Protein AF-A0AAV0YG25-F1 (afdb_monomer)

Structure (mmCIF, N/CA/C/O backbone):
data_AF-A0AAV0YG25-F1
#
_entry.id   AF-A0AAV0YG25-F1
#
loop_
_atom_site.group_PDB
_atom_site.id
_atom_site.type_symbol
_atom_site.label_atom_id
_atom_site.label_alt_id
_atom_site.label_comp_id
_atom_site.label_asym_id
_atom_site.label_entity_id
_atom_site.label_seq_id
_atom_site.pdbx_PDB_ins_code
_atom_site.Cartn_x
_atom_site.Cartn_y
_atom_site.Cartn_z
_atom_site.occupancy
_atom_site.B_iso_or_equiv
_atom_site.auth_seq_id
_atom_site.auth_comp_id
_atom_site.auth_asym_id
_atom_site.auth_atom_id
_atom_site.pdbx_PDB_model_num
ATOM 1 N N . MET A 1 1 ? 23.629 -8.056 -15.643 1.00 56.66 1 MET A N 1
ATOM 2 C CA . MET A 1 1 ? 24.225 -6.712 -15.774 1.00 56.66 1 MET A CA 1
ATOM 3 C C . MET A 1 1 ? 25.245 -6.592 -14.656 1.00 56.66 1 MET A C 1
ATOM 5 O O . MET A 1 1 ? 24.934 -7.085 -13.580 1.00 56.66 1 MET A O 1
ATOM 9 N N . ASN A 1 2 ? 26.462 -6.100 -14.902 1.00 60.38 2 ASN A N 1
ATOM 10 C CA . ASN A 1 2 ? 27.402 -5.835 -13.803 1.00 60.38 2 ASN A CA 1
ATOM 11 C C . ASN A 1 2 ? 27.130 -4.434 -13.212 1.00 60.38 2 ASN A C 1
ATOM 13 O O . ASN A 1 2 ? 26.449 -3.625 -13.845 1.00 60.38 2 ASN A O 1
ATOM 17 N N . ASP A 1 3 ? 27.661 -4.141 -12.024 1.00 54.53 3 ASP A N 1
ATOM 18 C CA . ASP A 1 3 ? 27.400 -2.877 -11.315 1.00 54.53 3 ASP A CA 1
ATOM 19 C C . ASP A 1 3 ? 27.807 -1.632 -12.124 1.00 54.53 3 ASP A C 1
ATOM 21 O O . ASP A 1 3 ? 27.137 -0.602 -12.070 1.00 54.53 3 ASP A O 1
ATOM 25 N N . ASN A 1 4 ? 28.872 -1.722 -12.929 1.00 60.31 4 ASN A N 1
ATOM 26 C CA . ASN A 1 4 ? 29.331 -0.612 -13.771 1.00 60.31 4 ASN A CA 1
ATOM 27 C C . ASN A 1 4 ? 28.362 -0.322 -14.926 1.00 60.31 4 ASN A C 1
ATOM 29 O O . ASN A 1 4 ? 28.112 0.841 -15.243 1.00 60.31 4 ASN A O 1
ATOM 33 N N . ASP A 1 5 ? 27.790 -1.364 -15.529 1.00 64.25 5 ASP A N 1
ATOM 34 C CA . ASP A 1 5 ? 26.767 -1.241 -16.568 1.00 64.25 5 ASP A CA 1
ATOM 35 C C . ASP A 1 5 ? 25.467 -0.658 -15.988 1.00 64.25 5 ASP A C 1
ATOM 37 O O . ASP A 1 5 ? 24.815 0.164 -16.630 1.00 64.25 5 ASP A O 1
ATOM 41 N N . ALA A 1 6 ? 25.119 -1.025 -14.750 1.00 61.59 6 ALA A N 1
ATOM 42 C CA . ALA A 1 6 ? 23.937 -0.520 -14.054 1.00 61.59 6 ALA A CA 1
ATOM 43 C C . ALA A 1 6 ? 24.056 0.964 -13.675 1.00 61.59 6 ALA A C 1
ATOM 45 O O . ALA A 1 6 ? 23.148 1.756 -13.936 1.00 61.59 6 ALA A O 1
ATOM 46 N N . LEU A 1 7 ? 25.205 1.370 -13.129 1.00 64.31 7 LEU A N 1
ATOM 47 C CA . LEU A 1 7 ? 25.494 2.772 -12.817 1.00 64.31 7 LEU A CA 1
ATOM 48 C C . LEU A 1 7 ? 25.487 3.647 -14.066 1.00 64.31 7 LEU A C 1
ATOM 50 O O . LEU A 1 7 ? 24.993 4.774 -14.042 1.00 64.31 7 LEU A O 1
ATOM 54 N N . LYS A 1 8 ? 26.014 3.117 -15.167 1.00 69.19 8 LYS A N 1
ATOM 55 C CA . LYS A 1 8 ? 25.994 3.811 -16.441 1.00 69.19 8 LYS A CA 1
ATOM 56 C C . LYS A 1 8 ? 24.588 3.936 -17.016 1.00 69.19 8 LYS A C 1
ATOM 58 O O . LYS A 1 8 ? 24.239 5.007 -17.495 1.00 69.19 8 LYS A O 1
ATOM 63 N N . LEU A 1 9 ? 23.772 2.886 -16.921 1.00 69.25 9 LEU A N 1
ATOM 64 C CA . LEU A 1 9 ? 22.365 2.951 -17.308 1.00 69.25 9 LEU A CA 1
ATOM 65 C C . LEU A 1 9 ? 21.638 4.069 -16.550 1.00 69.25 9 LEU A C 1
ATOM 67 O O . LEU A 1 9 ? 20.956 4.876 -17.175 1.00 69.25 9 LEU A O 1
ATOM 71 N N . VAL A 1 10 ? 21.793 4.127 -15.222 1.00 63.56 10 VAL A N 1
ATOM 72 C CA . VAL A 1 10 ? 21.199 5.201 -14.412 1.00 63.56 10 VAL A CA 1
ATOM 73 C C . VAL A 1 10 ? 21.714 6.556 -14.885 1.00 63.56 10 VAL A C 1
ATOM 75 O O . VAL A 1 10 ? 20.908 7.422 -15.189 1.00 63.56 10 VAL A O 1
ATOM 78 N N . PHE A 1 11 ? 23.026 6.717 -15.059 1.00 67.56 11 PHE A N 1
ATOM 79 C CA . PHE A 1 11 ? 23.613 7.963 -15.554 1.00 67.56 11 PHE A CA 1
ATOM 80 C C . PHE A 1 11 ? 23.034 8.407 -16.910 1.00 67.56 11 PHE A C 1
ATOM 82 O O . PHE A 1 11 ? 22.652 9.566 -17.067 1.00 67.56 11 PHE A O 1
ATOM 89 N N . ASP A 1 12 ? 22.926 7.500 -17.880 1.00 65.88 12 ASP A N 1
ATOM 90 C CA . ASP A 1 12 ? 22.413 7.801 -19.220 1.00 65.88 12 ASP A CA 1
ATOM 91 C C . ASP A 1 12 ? 20.915 8.164 -19.189 1.00 65.88 12 ASP A C 1
ATOM 93 O O . ASP A 1 12 ? 20.474 9.080 -19.888 1.00 65.88 12 ASP A O 1
ATOM 97 N N . VAL A 1 13 ? 20.128 7.486 -18.346 1.00 66.19 13 VAL A N 1
ATOM 98 C CA . VAL A 1 13 ? 18.692 7.753 -18.161 1.00 66.19 13 VAL A CA 1
ATOM 99 C C . VAL A 1 13 ? 18.450 9.080 -17.441 1.00 66.19 13 VAL A C 1
ATOM 101 O O . VAL A 1 13 ? 17.580 9.844 -17.870 1.00 66.19 13 VAL A O 1
ATOM 104 N N . SER A 1 14 ? 19.223 9.361 -16.393 1.00 60.84 14 SER A N 1
ATOM 105 C CA . SER A 1 14 ? 19.145 10.572 -15.571 1.00 60.84 14 SER A CA 1
ATOM 106 C C . SER A 1 14 ? 19.564 11.833 -16.329 1.00 60.84 14 SER A C 1
ATOM 108 O O . SER A 1 14 ? 18.969 12.893 -16.155 1.00 60.84 14 SER A O 1
ATOM 110 N N . ASN A 1 15 ? 20.550 11.728 -17.227 1.00 63.84 15 ASN A N 1
ATOM 111 C CA . ASN A 1 15 ? 21.017 12.850 -18.055 1.00 63.84 15 ASN A CA 1
ATOM 112 C C . ASN A 1 15 ? 20.134 13.130 -19.275 1.00 63.84 15 ASN A C 1
ATOM 114 O O . ASN A 1 15 ? 20.464 13.961 -20.126 1.00 63.84 15 ASN A O 1
ATOM 118 N N . SER A 1 16 ? 19.025 12.413 -19.401 1.00 60.94 16 SER A N 1
ATOM 119 C CA . SER A 1 16 ? 18.130 12.555 -20.527 1.00 60.94 16 SER A CA 1
ATOM 120 C C . SER A 1 16 ? 17.203 13.753 -20.349 1.00 60.94 16 SER A C 1
ATOM 122 O O . SER A 1 16 ? 16.421 13.827 -19.407 1.00 60.94 16 SER A O 1
ATOM 124 N N . ASN A 1 17 ? 17.228 14.684 -21.304 1.00 59.03 17 ASN A N 1
ATOM 125 C CA . ASN A 1 17 ? 16.447 15.926 -21.218 1.00 59.03 17 ASN A CA 1
ATOM 126 C C . ASN A 1 17 ? 14.917 15.724 -21.295 1.00 59.03 17 ASN A C 1
ATOM 128 O O . ASN A 1 17 ? 14.170 16.688 -21.136 1.00 59.03 17 ASN A O 1
ATOM 132 N N . THR A 1 18 ? 14.432 14.511 -21.597 1.00 63.16 18 THR A N 1
ATOM 133 C CA . THR A 1 18 ? 12.997 14.181 -21.661 1.00 63.16 18 THR A CA 1
ATOM 134 C C . THR A 1 18 ? 12.742 12.722 -21.275 1.00 63.16 18 THR A C 1
ATOM 136 O O . THR A 1 18 ? 13.562 11.852 -21.567 1.00 63.16 18 THR A O 1
ATOM 139 N N . LEU A 1 19 ? 11.550 12.430 -20.733 1.00 63.09 19 LEU A N 1
ATOM 140 C CA . LEU A 1 19 ? 11.083 11.054 -20.490 1.00 63.09 19 LEU A CA 1
ATOM 141 C C . LEU A 1 19 ? 11.150 10.188 -21.763 1.00 63.09 19 LEU A C 1
ATOM 143 O O . LEU A 1 19 ? 11.465 9.004 -21.695 1.00 63.09 19 LEU A O 1
ATOM 147 N N . GLN A 1 20 ? 10.885 10.781 -22.932 1.00 63.09 20 GLN A N 1
ATOM 148 C CA . GLN A 1 20 ? 10.952 10.089 -24.218 1.00 63.09 20 GLN A CA 1
ATOM 149 C C . GLN A 1 20 ? 12.353 9.545 -24.504 1.00 63.09 20 GLN A C 1
ATOM 151 O O . GLN A 1 20 ? 12.500 8.397 -24.919 1.00 63.09 20 GLN A O 1
ATOM 156 N N . ASN A 1 21 ? 13.378 10.360 -24.266 1.00 65.62 21 ASN A N 1
ATOM 157 C CA . ASN A 1 21 ? 14.761 9.974 -24.500 1.00 65.62 21 ASN A CA 1
ATOM 158 C C . ASN A 1 21 ? 15.215 8.923 -23.471 1.00 65.62 21 ASN A C 1
ATOM 160 O O . ASN A 1 21 ? 15.861 7.951 -23.857 1.00 65.62 21 ASN A O 1
ATOM 164 N N . SER A 1 22 ? 14.805 9.046 -22.201 1.00 68.94 22 SER A N 1
ATOM 165 C CA . SER A 1 22 ? 15.030 8.016 -21.173 1.00 68.94 22 SER A CA 1
ATOM 166 C C . SER A 1 22 ? 14.440 6.664 -21.588 1.00 68.94 22 SER A C 1
ATOM 168 O O . SER A 1 22 ? 15.108 5.636 -21.498 1.00 68.94 22 SER A O 1
ATOM 170 N N . LEU A 1 23 ? 13.204 6.656 -22.100 1.00 67.38 23 LEU A N 1
ATOM 171 C CA . LEU A 1 23 ? 12.544 5.437 -22.574 1.00 67.38 23 LEU A CA 1
ATOM 172 C C . LEU A 1 23 ? 13.258 4.825 -23.788 1.00 67.38 23 LEU A C 1
ATOM 174 O O . LEU A 1 23 ? 13.419 3.610 -23.843 1.00 67.38 23 LEU A O 1
ATOM 178 N N . GLN A 1 24 ? 13.721 5.640 -24.739 1.00 70.50 24 GLN A N 1
ATOM 179 C CA . GLN A 1 24 ? 14.477 5.150 -25.900 1.00 70.50 24 GLN A CA 1
ATOM 180 C C . GLN A 1 24 ? 15.802 4.490 -25.495 1.00 70.50 24 GLN A C 1
ATOM 182 O O . GLN A 1 24 ? 16.141 3.437 -26.032 1.00 70.50 24 GLN A O 1
ATOM 187 N N . ILE A 1 25 ? 16.518 5.060 -24.517 1.00 72.75 25 ILE A N 1
ATOM 188 C CA . ILE A 1 25 ? 17.743 4.465 -23.958 1.00 72.75 25 ILE A CA 1
ATOM 189 C C . ILE A 1 25 ? 17.429 3.094 -23.346 1.00 72.75 2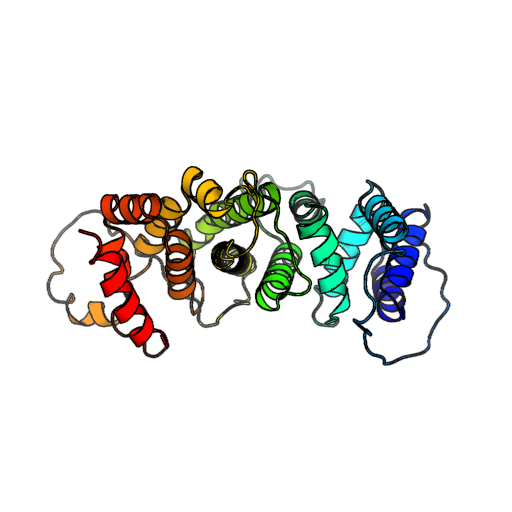5 ILE A C 1
ATOM 191 O O . ILE A 1 25 ? 18.080 2.103 -23.679 1.00 72.75 25 ILE A O 1
ATOM 195 N N . LEU A 1 26 ? 16.382 3.011 -22.519 1.00 72.31 26 LEU A N 1
ATOM 196 C CA . LEU A 1 26 ? 15.965 1.762 -21.875 1.00 72.31 26 LEU A CA 1
ATOM 197 C C . LEU A 1 26 ? 15.565 0.676 -22.889 1.00 72.31 26 LEU A C 1
ATOM 199 O O . LEU A 1 26 ? 15.939 -0.485 -22.733 1.00 72.31 26 LEU A O 1
ATOM 203 N N . ILE A 1 27 ? 14.847 1.045 -23.952 1.00 70.69 27 ILE A N 1
ATOM 204 C CA . ILE A 1 27 ? 14.435 0.126 -25.026 1.00 70.69 27 ILE A CA 1
ATOM 205 C C . ILE A 1 27 ? 15.629 -0.369 -25.831 1.00 70.69 27 ILE A C 1
ATOM 207 O O . ILE A 1 27 ? 15.703 -1.554 -26.160 1.00 70.69 27 ILE A O 1
ATOM 211 N N . HIS A 1 28 ? 16.560 0.524 -26.169 1.00 71.19 28 HIS A N 1
ATOM 212 C CA . HIS A 1 28 ? 17.757 0.149 -26.911 1.00 71.19 28 HIS A CA 1
ATOM 213 C C . HIS A 1 28 ? 18.554 -0.916 -26.149 1.00 71.19 28 HIS A C 1
ATOM 215 O O . HIS A 1 28 ? 18.923 -1.936 -26.724 1.00 71.19 28 HIS A O 1
ATOM 221 N N . ILE A 1 29 ? 18.713 -0.720 -24.838 1.00 69.44 29 ILE A N 1
ATOM 222 C CA . ILE A 1 29 ? 19.420 -1.643 -23.942 1.00 69.44 29 ILE A CA 1
ATOM 223 C C . ILE A 1 29 ? 18.649 -2.955 -23.765 1.00 69.44 29 ILE A C 1
ATOM 225 O O . ILE A 1 29 ? 19.246 -4.028 -23.745 1.00 69.44 29 ILE A O 1
ATOM 229 N N . SER A 1 30 ? 17.317 -2.898 -23.692 1.00 68.12 30 SER A N 1
ATOM 230 C CA . SER A 1 30 ? 16.475 -4.098 -23.632 1.00 68.12 30 SER A CA 1
ATOM 231 C C . SER A 1 30 ? 16.587 -4.978 -24.887 1.00 68.12 30 SER A C 1
ATOM 233 O O . SER A 1 30 ? 16.437 -6.197 -24.798 1.00 68.12 30 SER A O 1
ATOM 235 N N . ASN A 1 31 ? 16.847 -4.380 -26.053 1.00 69.62 31 ASN A N 1
ATOM 236 C CA . ASN A 1 31 ? 16.938 -5.088 -27.331 1.00 69.62 31 ASN A CA 1
ATOM 237 C C . ASN A 1 31 ? 18.367 -5.500 -27.724 1.00 69.62 31 ASN A C 1
ATOM 239 O O . ASN A 1 31 ? 18.528 -6.240 -28.693 1.00 69.62 31 ASN A O 1
ATOM 243 N N . SER A 1 32 ? 19.401 -5.038 -27.019 1.00 65.81 32 SER A N 1
ATOM 244 C CA . SER A 1 32 ? 20.775 -5.481 -27.252 1.00 65.81 32 SER A CA 1
ATOM 245 C C . SER A 1 32 ? 21.052 -6.802 -26.525 1.00 65.81 32 SER A C 1
ATOM 247 O O . SER A 1 32 ? 21.144 -6.823 -25.301 1.00 65.81 32 SER A O 1
ATOM 249 N N . ASP A 1 33 ? 21.252 -7.893 -27.276 1.00 46.81 33 ASP A N 1
ATOM 250 C CA . ASP A 1 33 ? 21.607 -9.227 -26.741 1.00 46.81 33 ASP A CA 1
ATOM 251 C C . ASP A 1 33 ? 22.959 -9.255 -25.995 1.00 46.81 33 ASP A C 1
ATOM 253 O O . ASP A 1 33 ? 23.252 -10.180 -25.237 1.00 46.81 33 ASP A O 1
ATOM 257 N N . SER A 1 34 ? 23.775 -8.214 -26.168 1.00 44.28 34 SER A N 1
ATOM 258 C CA . SER A 1 34 ? 24.986 -7.974 -25.391 1.00 44.28 34 SER A CA 1
ATOM 259 C C . SER A 1 34 ? 24.745 -6.825 -24.421 1.00 44.28 34 SER A C 1
ATOM 261 O O . SER A 1 34 ? 24.677 -5.670 -24.833 1.00 44.28 34 SER A O 1
ATOM 263 N N . LEU A 1 35 ? 24.731 -7.129 -23.122 1.00 45.41 35 LEU A N 1
ATOM 264 C CA . LEU A 1 35 ? 24.865 -6.176 -22.009 1.00 45.41 35 LEU A CA 1
ATOM 265 C C . LEU A 1 35 ? 26.254 -5.483 -21.991 1.00 45.41 35 LEU A C 1
ATOM 267 O O . LEU A 1 35 ? 26.836 -5.283 -20.935 1.00 45.41 35 LEU A O 1
ATOM 271 N N . HIS A 1 36 ? 26.821 -5.137 -23.149 1.00 37.97 36 HIS A N 1
ATOM 272 C CA . HIS A 1 36 ? 28.039 -4.339 -23.270 1.00 37.97 36 HIS A CA 1
ATOM 273 C C . HIS A 1 36 ? 27.652 -2.887 -23.556 1.00 37.97 36 HIS A C 1
ATOM 275 O O . HIS A 1 36 ? 27.558 -2.455 -24.706 1.00 37.97 36 HIS A O 1
ATOM 281 N N . LEU A 1 37 ? 27.438 -2.109 -22.497 1.00 37.97 37 LEU A N 1
ATOM 282 C CA . LEU A 1 37 ? 27.243 -0.666 -22.606 1.00 37.97 37 LEU A CA 1
ATOM 283 C C . LEU A 1 37 ? 28.590 0.015 -22.943 1.00 37.97 37 LEU A C 1
ATOM 285 O O . LEU A 1 37 ? 29.395 0.310 -22.064 1.00 37.97 37 LEU A O 1
ATOM 289 N N . SER A 1 38 ? 28.824 0.319 -24.226 1.00 32.09 38 SER A N 1
ATOM 290 C CA . SER A 1 38 ? 30.037 0.958 -24.801 1.00 32.09 38 SER A CA 1
ATOM 291 C C . SER A 1 38 ? 30.482 2.274 -24.125 1.00 32.09 38 SER A C 1
ATOM 293 O O . SER A 1 38 ? 29.676 3.201 -24.071 1.00 32.09 38 SER A O 1
ATOM 295 N N . PRO A 1 39 ? 31.733 2.428 -23.644 1.00 33.12 39 PRO A N 1
ATOM 296 C CA . PRO A 1 39 ? 32.162 3.456 -22.691 1.00 33.12 39 PRO A CA 1
ATOM 297 C C . PRO A 1 39 ? 32.397 4.824 -23.345 1.00 33.12 39 PRO A C 1
ATOM 299 O O . PRO A 1 39 ? 33.534 5.211 -23.585 1.00 33.12 39 PRO A O 1
ATOM 302 N N . TYR A 1 40 ? 31.346 5.599 -23.592 1.00 32.09 40 TYR A N 1
ATOM 303 C CA . TYR A 1 40 ? 31.500 7.024 -23.877 1.00 32.09 40 TYR A CA 1
ATOM 304 C C . TYR A 1 40 ? 30.438 7.826 -23.129 1.00 32.09 40 TYR A C 1
ATOM 306 O O . TYR A 1 40 ? 29.306 7.374 -23.026 1.00 32.09 40 TYR A O 1
ATOM 314 N N . PHE A 1 41 ? 30.864 8.994 -22.630 1.00 33.78 41 PHE A N 1
ATOM 315 C CA . PHE A 1 41 ? 30.136 10.061 -21.920 1.00 33.78 41 PHE A CA 1
ATOM 316 C C . PHE A 1 41 ? 30.472 10.227 -20.432 1.00 33.78 41 PHE A C 1
ATOM 318 O O . PHE A 1 41 ? 29.669 10.035 -19.531 1.00 33.78 41 PHE A O 1
ATOM 325 N N . THR A 1 42 ? 31.690 10.709 -20.185 1.00 31.38 42 THR A N 1
ATOM 326 C CA . THR A 1 42 ? 32.087 11.396 -18.951 1.00 31.38 42 THR A CA 1
ATOM 327 C C . THR A 1 42 ? 31.918 12.906 -19.119 1.00 31.38 42 THR A C 1
ATOM 329 O O . THR A 1 42 ? 32.889 13.580 -19.433 1.00 31.38 42 THR A O 1
ATOM 332 N N . HIS A 1 43 ? 30.726 13.466 -18.907 1.00 29.39 43 HIS A N 1
ATOM 333 C CA . HIS A 1 43 ? 30.583 14.884 -18.544 1.00 29.39 43 HIS A CA 1
ATOM 334 C C . HIS A 1 43 ? 29.298 15.094 -17.733 1.00 29.39 43 HIS A C 1
ATOM 336 O O . HIS A 1 43 ? 28.232 14.649 -18.139 1.00 29.39 43 HIS A O 1
ATOM 342 N N . LYS A 1 44 ? 29.421 15.765 -16.577 1.00 39.06 44 LYS A N 1
ATOM 343 C CA . LYS A 1 44 ? 28.298 16.197 -15.725 1.00 39.06 44 LYS A CA 1
ATOM 344 C C . LYS A 1 44 ? 27.302 17.054 -16.519 1.00 39.06 44 LYS A C 1
ATOM 346 O O . LYS A 1 44 ? 27.746 17.981 -17.199 1.00 39.06 44 LYS A O 1
ATOM 351 N N . PRO A 1 45 ? 25.995 16.889 -16.265 1.00 33.28 45 PRO A N 1
ATOM 352 C CA . PRO A 1 45 ? 25.115 18.048 -16.217 1.00 33.28 45 PRO A CA 1
ATOM 353 C C . PRO A 1 45 ? 24.104 18.025 -15.054 1.00 33.28 45 PRO A C 1
ATOM 355 O O . PRO A 1 45 ? 23.593 17.005 -14.613 1.00 33.28 45 PRO A O 1
ATOM 358 N N . ILE A 1 46 ? 23.833 19.232 -14.572 1.00 40.09 46 ILE A N 1
ATOM 359 C CA . ILE A 1 46 ? 22.606 19.655 -13.890 1.00 40.09 46 ILE A CA 1
ATOM 360 C C . ILE A 1 46 ? 21.539 19.827 -14.992 1.00 40.09 46 ILE A C 1
ATOM 362 O O . ILE A 1 46 ? 21.932 20.275 -16.063 1.00 40.09 46 ILE A O 1
ATOM 366 N N . PHE A 1 47 ? 20.250 19.505 -14.776 1.00 29.88 47 PHE A N 1
ATOM 367 C CA . PHE A 1 47 ? 19.082 20.385 -15.037 1.00 29.88 47 PHE A CA 1
ATOM 368 C C . PHE A 1 47 ? 17.705 19.686 -14.970 1.00 29.88 47 PHE A C 1
ATOM 370 O O . PHE A 1 47 ? 17.552 18.480 -15.104 1.00 29.88 47 PHE A O 1
ATOM 377 N N . VAL A 1 48 ? 16.722 20.549 -14.704 1.00 31.81 48 VAL A N 1
ATOM 378 C CA . VAL A 1 48 ? 15.331 20.376 -14.264 1.00 31.81 48 VAL A CA 1
ATOM 379 C C . VAL A 1 48 ? 14.414 19.718 -15.303 1.00 31.81 48 VAL A C 1
ATOM 381 O O . VAL A 1 48 ? 14.370 20.135 -16.460 1.00 31.81 48 VAL A O 1
ATOM 384 N N . PHE A 1 49 ? 13.581 18.780 -14.840 1.00 31.09 49 PHE A N 1
ATOM 385 C CA . PHE A 1 49 ? 12.423 18.248 -15.564 1.00 31.09 49 PHE A CA 1
ATOM 386 C C . PHE A 1 49 ? 11.434 19.391 -15.873 1.00 31.09 49 PHE A C 1
ATOM 388 O O . PHE A 1 49 ? 10.757 19.898 -14.978 1.00 31.09 49 PHE A O 1
ATOM 395 N N . GLN A 1 50 ? 11.314 19.825 -17.132 1.00 31.00 50 GLN A N 1
ATOM 396 C CA . GLN A 1 50 ? 10.209 20.704 -17.528 1.00 31.00 50 GLN A CA 1
ATOM 397 C C . GLN A 1 50 ? 8.934 19.870 -17.696 1.00 31.00 50 GLN A C 1
ATOM 399 O O . GLN A 1 50 ? 8.594 19.416 -18.787 1.00 31.00 50 GLN A O 1
ATOM 404 N N . ALA A 1 51 ? 8.200 19.695 -16.597 1.00 32.38 51 ALA A N 1
ATOM 405 C CA . ALA A 1 51 ? 6.822 19.216 -16.603 1.00 32.38 51 ALA A CA 1
ATOM 406 C C . ALA A 1 51 ? 5.887 20.309 -17.155 1.00 32.38 51 ALA A C 1
ATOM 408 O O . ALA A 1 51 ? 5.128 20.944 -16.430 1.00 32.38 51 ALA A O 1
ATOM 409 N N . SER A 1 52 ? 5.974 20.587 -18.453 1.00 31.00 52 SER A N 1
ATOM 410 C CA . SER A 1 52 ? 4.968 21.383 -19.150 1.00 31.00 52 SER A CA 1
ATOM 411 C C . SER A 1 52 ? 4.991 21.050 -20.630 1.00 31.00 52 SER A C 1
ATOM 413 O O . SER A 1 52 ? 5.664 21.714 -21.410 1.00 31.00 52 SER A O 1
ATOM 415 N N . GLN A 1 53 ? 4.241 20.022 -21.025 1.00 30.64 53 GLN A N 1
ATOM 416 C CA . GLN A 1 53 ? 3.592 20.019 -22.333 1.00 30.64 53 GLN A CA 1
ATOM 417 C C . GLN A 1 53 ? 2.419 19.034 -22.357 1.00 30.64 53 GLN A C 1
ATOM 419 O O . GLN A 1 53 ? 2.539 17.862 -22.013 1.00 30.64 53 GLN A O 1
ATOM 424 N N . LYS A 1 54 ? 1.251 19.568 -22.731 1.00 29.70 54 LYS A N 1
ATOM 425 C CA . LYS A 1 54 ? -0.032 18.864 -22.825 1.00 29.70 54 LYS A CA 1
ATOM 426 C C . LYS A 1 54 ? 0.013 17.684 -23.818 1.00 29.70 54 LYS A C 1
ATOM 428 O O . LYS A 1 54 ? 0.733 17.754 -24.816 1.00 29.70 54 LYS A O 1
ATOM 433 N N . PRO A 1 55 ? -0.822 16.645 -23.621 1.00 39.38 55 PRO A N 1
ATOM 434 C CA . PRO A 1 55 ? -0.705 15.362 -24.299 1.00 39.38 55 PRO A CA 1
ATOM 435 C C . PRO A 1 55 ? -1.745 15.246 -25.417 1.00 39.38 55 PRO A C 1
ATOM 437 O O . PRO A 1 55 ? -2.905 14.963 -25.148 1.00 39.38 55 PRO A O 1
ATOM 440 N N . VAL A 1 56 ? -1.377 15.454 -26.681 1.00 34.41 56 VAL A N 1
ATOM 441 C CA . VAL A 1 56 ? -2.293 15.078 -27.787 1.00 34.41 56 VAL A CA 1
ATOM 442 C C . VAL A 1 56 ? -1.571 14.394 -28.950 1.00 34.41 56 VAL A C 1
ATOM 444 O O . VAL A 1 56 ? -2.149 13.524 -29.593 1.00 34.41 56 VAL A O 1
ATOM 447 N N . LEU A 1 57 ? -0.283 14.674 -29.178 1.00 34.03 57 LEU A N 1
ATOM 448 C CA . LEU A 1 57 ? 0.475 14.071 -30.291 1.00 34.03 57 LEU A CA 1
ATOM 449 C C . LEU A 1 57 ? 1.632 13.155 -29.852 1.00 34.03 57 LEU A C 1
ATOM 451 O O . LEU A 1 57 ? 2.094 12.339 -30.644 1.00 34.03 57 LEU A O 1
ATOM 455 N N . ALA A 1 58 ? 2.035 13.201 -28.578 1.00 42.22 58 ALA A N 1
ATOM 456 C CA . ALA A 1 58 ? 3.103 12.366 -28.015 1.00 42.22 58 ALA A CA 1
ATOM 457 C C . ALA A 1 58 ? 2.624 10.990 -27.496 1.00 42.22 58 ALA A C 1
ATOM 459 O O . ALA A 1 58 ? 3.437 10.083 -27.309 1.00 42.22 58 ALA A O 1
ATOM 460 N N . GLY A 1 59 ? 1.314 10.802 -27.287 1.00 49.03 59 GLY A N 1
ATOM 461 C CA . GLY A 1 59 ? 0.766 9.645 -26.561 1.00 49.03 59 GLY A CA 1
ATOM 462 C C . GLY A 1 59 ? 1.048 8.283 -27.205 1.00 49.03 59 GLY A C 1
ATOM 463 O O . GLY A 1 59 ? 1.385 7.333 -26.509 1.00 49.03 59 GLY A O 1
ATOM 464 N N . LYS A 1 60 ? 1.001 8.177 -28.540 1.00 50.62 60 LYS A N 1
ATOM 465 C CA . LYS A 1 60 ? 1.173 6.881 -29.228 1.00 50.62 60 LYS A CA 1
ATOM 466 C C . LYS A 1 60 ? 2.615 6.361 -29.207 1.00 50.62 60 LYS A C 1
ATOM 468 O O . LYS A 1 60 ? 2.818 5.154 -29.119 1.00 50.62 60 LYS A O 1
ATOM 473 N N . GLN A 1 61 ? 3.608 7.248 -29.298 1.00 53.56 61 GLN A N 1
ATOM 474 C CA . GLN A 1 61 ? 5.022 6.850 -29.277 1.00 53.56 61 GLN A CA 1
ATOM 475 C C . GLN A 1 61 ? 5.488 6.496 -27.862 1.00 53.56 61 GLN A C 1
ATOM 477 O O . GLN A 1 61 ? 6.162 5.486 -27.690 1.00 53.56 61 GLN A O 1
ATOM 482 N N . HIS A 1 62 ? 5.070 7.266 -26.852 1.00 62.34 62 HIS A N 1
ATOM 483 C CA . HIS A 1 62 ? 5.373 6.965 -25.450 1.00 62.34 62 HIS A CA 1
ATOM 484 C C . HIS A 1 62 ? 4.753 5.638 -25.012 1.00 62.34 62 HIS A C 1
ATOM 486 O O . HIS A 1 62 ? 5.419 4.828 -24.378 1.00 62.34 62 HIS A O 1
ATOM 492 N N . GLN A 1 63 ? 3.510 5.371 -25.413 1.00 62.81 63 GLN A N 1
ATOM 493 C CA . GLN A 1 63 ? 2.835 4.133 -25.038 1.00 62.81 63 GLN A CA 1
ATOM 494 C C . GLN A 1 63 ? 3.443 2.898 -25.713 1.00 62.81 63 GLN A C 1
ATOM 496 O O . GLN A 1 63 ? 3.577 1.860 -25.075 1.00 62.81 63 GLN A O 1
ATOM 501 N N . ARG A 1 64 ? 3.910 3.018 -26.966 1.00 66.12 64 ARG A N 1
ATOM 502 C CA . ARG A 1 64 ? 4.697 1.955 -27.616 1.00 66.12 64 ARG A CA 1
ATOM 503 C C . ARG A 1 64 ? 6.026 1.716 -26.894 1.00 66.12 64 ARG A C 1
ATOM 505 O O . ARG A 1 64 ? 6.410 0.571 -26.703 1.00 66.12 64 ARG A O 1
ATOM 512 N N . ALA A 1 65 ? 6.697 2.785 -26.477 1.00 67.44 65 ALA A N 1
ATOM 513 C CA . ALA A 1 65 ? 7.970 2.701 -25.776 1.00 67.44 65 ALA A CA 1
ATOM 514 C C . ALA A 1 65 ? 7.838 1.998 -24.409 1.00 67.44 65 ALA A C 1
ATOM 516 O O . ALA A 1 65 ? 8.622 1.114 -24.072 1.00 67.44 65 ALA A O 1
ATOM 517 N N . ILE A 1 66 ? 6.794 2.333 -23.650 1.00 71.75 66 ILE A N 1
ATOM 518 C CA . ILE A 1 66 ? 6.478 1.659 -22.385 1.00 71.75 66 ILE A CA 1
ATOM 519 C C . ILE A 1 66 ? 6.097 0.198 -22.630 1.00 71.75 66 ILE A C 1
ATOM 521 O O . ILE A 1 66 ? 6.574 -0.672 -21.916 1.00 71.75 66 ILE A O 1
ATOM 525 N N . TRP A 1 67 ? 5.307 -0.092 -23.667 1.00 74.69 67 TRP A N 1
ATOM 526 C CA . TRP A 1 67 ? 4.960 -1.465 -24.038 1.00 74.69 67 TRP A CA 1
ATOM 527 C C . TRP A 1 67 ? 6.193 -2.319 -24.363 1.00 74.69 67 TRP A C 1
ATOM 529 O O . TRP A 1 67 ? 6.298 -3.458 -23.918 1.00 74.69 67 TRP A O 1
ATOM 539 N N . GLU A 1 68 ? 7.154 -1.766 -25.105 1.00 75.25 68 GLU A N 1
ATOM 540 C CA . GLU A 1 68 ? 8.422 -2.440 -25.401 1.00 75.25 68 GLU A CA 1
ATOM 541 C C . GLU A 1 68 ? 9.257 -2.662 -24.132 1.00 75.25 68 GLU A C 1
ATOM 543 O O . GLU A 1 68 ? 9.802 -3.750 -23.939 1.00 75.25 68 GLU A O 1
ATOM 548 N N . LEU A 1 69 ? 9.292 -1.686 -23.221 1.00 76.38 69 LEU A N 1
ATOM 549 C CA . LEU A 1 69 ? 9.959 -1.808 -21.922 1.00 76.38 69 LEU A CA 1
ATOM 550 C C . LEU A 1 69 ? 9.260 -2.805 -20.976 1.00 76.38 69 LEU A C 1
ATOM 552 O O . LEU A 1 69 ? 9.906 -3.449 -20.153 1.00 76.38 69 LEU A O 1
ATOM 556 N N . CYS A 1 70 ? 7.947 -2.965 -21.111 1.00 76.19 70 CYS A N 1
ATOM 557 C CA . CYS A 1 70 ? 7.138 -3.941 -20.385 1.00 76.19 70 CYS A CA 1
ATOM 558 C C . CYS A 1 70 ? 7.038 -5.296 -21.112 1.00 76.19 70 CYS A C 1
ATOM 560 O O . CYS A 1 70 ? 6.275 -6.167 -20.690 1.00 76.19 70 CYS A O 1
ATOM 562 N N . SER A 1 71 ? 7.821 -5.510 -22.173 1.00 81.19 71 SER A N 1
ATOM 563 C CA . SER A 1 71 ? 7.988 -6.828 -22.789 1.00 81.19 71 SER A CA 1
ATOM 564 C C . SER A 1 71 ? 8.866 -7.742 -21.925 1.00 81.19 71 SER A C 1
ATOM 566 O O . SER A 1 71 ? 9.583 -7.287 -21.031 1.00 81.19 71 SER A O 1
ATOM 568 N N . ASP A 1 72 ? 8.870 -9.046 -22.217 1.00 77.25 72 ASP A N 1
ATOM 569 C CA . ASP A 1 72 ? 9.667 -10.035 -21.474 1.00 77.25 72 ASP A CA 1
ATOM 570 C C . ASP A 1 72 ? 11.163 -9.686 -21.394 1.00 77.25 72 ASP A C 1
ATOM 572 O O . ASP A 1 72 ? 11.820 -9.994 -20.396 1.00 77.25 72 ASP A O 1
ATOM 576 N N . ARG A 1 73 ? 11.695 -8.998 -22.414 1.00 75.88 73 ARG A N 1
ATOM 577 C CA . ARG A 1 73 ? 13.094 -8.547 -22.464 1.00 75.88 73 ARG A CA 1
ATOM 578 C C . ARG A 1 73 ? 13.354 -7.250 -21.697 1.00 75.88 73 ARG A C 1
ATOM 580 O O . ARG A 1 73 ? 14.503 -6.971 -21.363 1.00 75.88 73 ARG A O 1
ATOM 587 N N . GLY A 1 74 ? 12.329 -6.447 -21.426 1.00 79.75 74 GLY A N 1
ATOM 588 C CA . GLY A 1 74 ? 12.479 -5.153 -20.756 1.00 79.75 74 GLY A CA 1
ATOM 589 C C . GLY A 1 74 ? 12.388 -5.239 -19.233 1.00 79.75 74 GLY A C 1
ATOM 590 O O . GLY A 1 74 ? 13.082 -4.504 -18.531 1.00 79.75 74 GLY A O 1
ATOM 591 N N . TRP A 1 75 ? 11.649 -6.215 -18.695 1.00 84.25 75 TRP A N 1
ATOM 592 C CA . TRP A 1 75 ? 11.519 -6.411 -17.245 1.00 84.25 75 TRP A CA 1
ATOM 593 C C . TRP A 1 75 ? 12.836 -6.569 -16.477 1.00 84.25 75 TRP A C 1
ATOM 595 O O . TRP A 1 75 ? 12.933 -5.991 -15.394 1.00 84.25 75 TRP A O 1
ATOM 605 N N . PRO A 1 76 ? 13.851 -7.309 -16.971 1.00 83.81 76 PRO A N 1
ATOM 606 C CA . PRO A 1 76 ? 15.149 -7.366 -16.305 1.00 83.81 76 PRO A CA 1
ATOM 607 C C . PRO A 1 76 ? 15.805 -5.988 -16.179 1.00 83.81 76 PRO A C 1
ATOM 609 O O . PRO A 1 76 ? 16.367 -5.692 -15.130 1.00 83.81 76 PRO A O 1
ATOM 612 N N . VAL A 1 77 ? 15.679 -5.135 -17.203 1.00 82.44 77 VAL A N 1
ATOM 613 C CA . VAL A 1 77 ? 16.222 -3.768 -17.206 1.00 82.44 77 VAL A CA 1
ATOM 614 C C . VAL A 1 77 ? 15.480 -2.897 -16.195 1.00 82.44 77 VAL A C 1
ATOM 616 O O . VAL A 1 77 ? 16.117 -2.235 -15.386 1.00 82.44 77 VAL A O 1
ATOM 619 N N . VAL A 1 78 ? 14.143 -2.937 -16.184 1.00 85.38 78 VAL A N 1
ATOM 620 C CA . VAL A 1 78 ? 13.327 -2.169 -15.223 1.00 85.38 78 VAL A CA 1
ATOM 621 C C . VAL A 1 78 ? 13.595 -2.611 -13.787 1.00 85.38 78 VAL A C 1
ATOM 623 O O . VAL A 1 78 ? 13.757 -1.772 -12.905 1.00 85.38 78 VAL A O 1
ATOM 626 N N . ALA A 1 79 ? 13.650 -3.922 -13.541 1.00 87.06 79 ALA A N 1
ATOM 627 C CA . ALA A 1 79 ? 13.938 -4.453 -12.217 1.00 87.06 79 ALA A CA 1
ATOM 628 C C . ALA A 1 79 ? 15.322 -4.004 -11.748 1.00 87.06 79 ALA A C 1
ATOM 630 O O . ALA A 1 79 ? 15.448 -3.524 -10.627 1.00 87.06 79 ALA A O 1
ATOM 631 N N . GLU A 1 80 ? 16.332 -4.108 -12.614 1.00 85.31 80 GLU A N 1
ATOM 632 C CA . GLU A 1 80 ? 17.695 -3.701 -12.290 1.00 85.31 80 GLU A CA 1
ATOM 633 C C . GLU A 1 80 ? 17.818 -2.200 -12.050 1.00 85.31 80 GLU A C 1
ATOM 635 O O . GLU A 1 80 ? 18.433 -1.790 -11.073 1.00 85.31 80 GLU A O 1
ATOM 640 N N . LEU A 1 81 ? 17.131 -1.387 -12.852 1.00 84.69 81 LEU A N 1
ATOM 641 C CA . LEU A 1 81 ? 17.045 0.051 -12.644 1.00 84.69 81 LEU A CA 1
ATOM 642 C C . LEU A 1 81 ? 16.494 0.381 -11.252 1.00 84.69 81 LEU A C 1
ATOM 644 O O . LEU A 1 81 ? 17.084 1.189 -10.539 1.00 84.69 81 LEU A O 1
ATOM 648 N N . VAL A 1 82 ? 15.407 -0.285 -10.836 1.00 87.88 82 VAL A N 1
ATOM 649 C CA . VAL A 1 82 ? 14.841 -0.135 -9.486 1.00 87.88 82 VAL A CA 1
ATOM 650 C C . VAL A 1 82 ? 15.838 -0.575 -8.408 1.00 87.88 82 VAL A C 1
ATOM 652 O O . VAL A 1 82 ? 15.935 0.095 -7.382 1.00 87.88 82 VAL A O 1
ATOM 655 N N . ARG A 1 83 ? 16.625 -1.639 -8.629 1.00 87.50 83 ARG A N 1
ATOM 656 C CA . ARG A 1 83 ? 17.689 -2.034 -7.686 1.00 87.50 83 ARG A CA 1
ATOM 657 C C . ARG A 1 83 ? 18.745 -0.945 -7.556 1.00 87.50 83 ARG A C 1
ATOM 659 O O . ARG A 1 83 ? 19.075 -0.552 -6.440 1.00 87.50 83 ARG A O 1
ATOM 666 N N . THR A 1 84 ? 19.231 -0.412 -8.674 1.00 84.44 84 THR A N 1
ATOM 667 C CA . THR A 1 84 ? 20.298 0.597 -8.667 1.00 84.44 84 THR A CA 1
ATOM 668 C C . THR A 1 84 ? 19.853 1.877 -7.963 1.00 84.44 84 THR A C 1
ATOM 670 O O . THR A 1 84 ? 20.575 2.393 -7.112 1.00 84.44 84 THR A O 1
ATOM 673 N N . VAL A 1 85 ? 18.640 2.360 -8.252 1.00 85.44 85 VAL A N 1
ATOM 674 C CA . VAL A 1 85 ? 18.097 3.580 -7.624 1.00 85.44 85 VAL A CA 1
ATOM 675 C C . VAL A 1 85 ? 17.621 3.366 -6.185 1.00 85.44 85 VAL A C 1
ATOM 677 O O . VAL A 1 85 ? 17.431 4.336 -5.459 1.00 85.44 85 VAL A O 1
ATOM 680 N N . SER A 1 86 ? 17.443 2.116 -5.743 1.00 84.81 86 SER A N 1
ATOM 681 C CA . SER A 1 86 ? 17.156 1.815 -4.335 1.00 84.81 86 SER A CA 1
ATOM 682 C C . SER A 1 86 ? 18.363 2.024 -3.417 1.00 84.81 86 SER A C 1
ATOM 684 O O . SER A 1 86 ? 18.198 2.188 -2.205 1.00 84.81 86 SER A O 1
ATOM 686 N N . SER A 1 87 ? 19.569 2.071 -3.994 1.00 78.56 87 SER A N 1
ATOM 687 C CA . SER A 1 87 ? 20.796 2.394 -3.276 1.00 78.56 87 SER A CA 1
ATOM 688 C C . SER A 1 87 ? 20.763 3.842 -2.760 1.00 78.56 87 SER A C 1
ATOM 690 O O . SER A 1 87 ? 20.332 4.739 -3.487 1.00 78.56 87 SER A O 1
ATOM 692 N N . PRO A 1 88 ? 21.284 4.129 -1.550 1.00 64.38 88 PRO A N 1
ATOM 693 C CA . PRO A 1 88 ? 21.269 5.469 -0.950 1.00 64.38 88 PRO A CA 1
ATOM 694 C C . PRO A 1 88 ? 21.943 6.572 -1.780 1.00 64.38 88 PRO A C 1
ATOM 696 O O . PRO A 1 88 ? 21.819 7.749 -1.449 1.00 64.38 88 PRO A O 1
ATOM 699 N N . SER A 1 89 ? 22.702 6.207 -2.814 1.00 60.16 89 SER A N 1
ATOM 700 C CA . SER A 1 89 ? 23.451 7.131 -3.663 1.00 60.16 89 SER A CA 1
ATOM 701 C C . SER A 1 89 ? 22.618 7.805 -4.756 1.00 60.16 89 SER A C 1
ATOM 703 O O . SER A 1 89 ? 23.128 8.728 -5.388 1.00 60.16 89 SER A O 1
ATOM 705 N N . PHE A 1 90 ? 21.371 7.379 -4.986 1.00 61.78 90 PHE A N 1
ATOM 706 C CA . PHE A 1 90 ? 20.530 7.894 -6.068 1.00 61.78 90 PHE A CA 1
ATOM 707 C C . PHE A 1 90 ? 19.152 8.305 -5.541 1.00 61.78 90 PHE A C 1
ATOM 709 O O . PHE A 1 90 ? 18.424 7.513 -4.954 1.00 61.78 90 PHE A O 1
ATOM 716 N N . GLY A 1 91 ? 18.795 9.572 -5.742 1.00 58.84 91 GLY A N 1
ATOM 717 C CA . GLY A 1 91 ? 17.494 10.127 -5.378 1.00 58.84 91 GLY A CA 1
ATOM 718 C C . GLY A 1 91 ? 17.032 11.042 -6.494 1.00 58.84 91 GLY A C 1
ATOM 719 O O . GLY A 1 91 ? 17.439 12.199 -6.540 1.00 58.84 91 GLY A O 1
ATOM 720 N N . GLU A 1 92 ? 16.244 10.509 -7.423 1.00 67.81 92 GLU A N 1
ATOM 721 C CA . GLU A 1 92 ? 15.893 11.231 -8.642 1.00 67.81 92 GLU A CA 1
ATOM 722 C C . GLU A 1 92 ? 14.398 11.161 -8.945 1.00 67.81 92 GLU A C 1
ATOM 724 O O . GLU A 1 92 ? 13.821 10.081 -9.022 1.00 67.81 92 GLU A O 1
ATOM 729 N N . ASP A 1 93 ? 13.769 12.315 -9.169 1.00 72.44 93 ASP A N 1
ATOM 730 C CA . ASP A 1 93 ? 12.317 12.428 -9.366 1.00 72.44 93 ASP A CA 1
ATOM 731 C C . ASP A 1 93 ? 11.810 11.744 -10.647 1.00 72.44 93 ASP A C 1
ATOM 733 O O . ASP A 1 93 ? 10.634 11.387 -10.747 1.00 72.44 93 ASP A O 1
ATOM 737 N N . TRP A 1 94 ? 12.677 11.500 -11.635 1.00 78.56 94 TRP A N 1
ATOM 738 C CA . TRP A 1 94 ? 12.270 10.844 -12.880 1.00 78.56 94 TRP A CA 1
ATOM 739 C C . TRP A 1 94 ? 11.835 9.387 -12.662 1.00 78.56 94 TRP A C 1
ATOM 741 O O . TRP A 1 94 ? 10.962 8.903 -13.389 1.00 78.56 94 TRP A O 1
ATOM 751 N N . ILE A 1 95 ? 12.366 8.693 -11.640 1.00 84.38 95 ILE A N 1
ATOM 752 C CA . ILE A 1 95 ? 11.950 7.314 -11.343 1.00 84.38 95 ILE A CA 1
ATOM 753 C C . ILE A 1 95 ? 10.491 7.273 -10.894 1.00 84.38 95 ILE A C 1
ATOM 755 O O . ILE A 1 95 ? 9.766 6.345 -11.250 1.00 84.38 95 ILE A O 1
ATOM 759 N N . LYS A 1 96 ? 10.026 8.306 -10.176 1.00 86.88 96 LYS A N 1
ATOM 760 C CA . LYS A 1 96 ? 8.628 8.420 -9.749 1.00 86.88 96 LYS A CA 1
ATOM 761 C C . LYS A 1 96 ? 7.699 8.495 -10.959 1.00 86.88 96 LYS A C 1
ATOM 763 O O . LYS A 1 96 ? 6.671 7.828 -10.981 1.00 86.88 96 LYS A O 1
ATOM 768 N N . LEU A 1 97 ? 8.080 9.245 -11.995 1.00 82.75 97 LEU A N 1
ATOM 769 C CA . LEU A 1 97 ? 7.299 9.351 -13.232 1.00 82.75 97 LEU A CA 1
ATOM 770 C C . LEU A 1 97 ? 7.242 8.023 -13.991 1.00 82.75 97 LEU A C 1
ATOM 772 O O . LEU A 1 97 ? 6.164 7.601 -14.414 1.00 82.75 97 LEU A O 1
ATOM 776 N N . LEU A 1 98 ? 8.381 7.337 -14.122 1.00 84.56 98 LEU A N 1
ATOM 777 C CA . LEU A 1 98 ? 8.437 6.029 -14.773 1.00 84.56 98 LEU A CA 1
ATOM 778 C C . LEU A 1 98 ? 7.594 4.990 -14.017 1.00 84.56 98 LEU A C 1
ATOM 780 O O . LEU A 1 98 ? 6.786 4.284 -14.621 1.00 84.56 98 LEU A O 1
ATOM 784 N N . LEU A 1 99 ? 7.746 4.918 -12.692 1.00 89.44 99 LEU A N 1
ATOM 785 C CA . LEU A 1 99 ? 7.010 3.976 -11.851 1.00 89.44 99 LEU A CA 1
ATOM 786 C C . LEU A 1 99 ? 5.521 4.300 -11.779 1.00 89.44 99 LEU A C 1
ATOM 788 O O . LEU A 1 99 ? 4.725 3.364 -11.789 1.00 89.44 99 LEU A O 1
ATOM 792 N N . SER A 1 100 ? 5.134 5.579 -11.769 1.00 87.75 100 SER A N 1
ATOM 793 C CA . SER A 1 100 ? 3.727 5.989 -11.839 1.00 87.75 100 SER A CA 1
ATOM 794 C C . SER A 1 100 ? 3.060 5.395 -13.080 1.00 87.75 100 SER A C 1
ATOM 796 O O . SER A 1 100 ? 2.034 4.716 -12.992 1.00 87.75 100 SER A O 1
ATOM 798 N N . ARG A 1 101 ? 3.727 5.527 -14.231 1.00 84.25 101 ARG A N 1
ATOM 799 C CA . ARG A 1 101 ? 3.224 5.028 -15.507 1.00 84.25 101 ARG A CA 1
ATOM 800 C C . ARG A 1 101 ? 3.174 3.497 -15.567 1.00 84.25 101 ARG A C 1
ATOM 802 O O . ARG A 1 101 ? 2.147 2.935 -15.930 1.00 84.25 101 ARG A O 1
ATOM 809 N N . ILE A 1 102 ? 4.250 2.811 -15.175 1.00 88.00 102 ILE A N 1
ATOM 810 C CA . ILE A 1 102 ? 4.318 1.337 -15.206 1.00 88.00 102 ILE A CA 1
ATOM 811 C C . ILE A 1 102 ? 3.337 0.708 -14.205 1.00 88.00 102 ILE A C 1
ATOM 813 O O . ILE A 1 102 ? 2.650 -0.263 -14.524 1.00 88.00 102 ILE A O 1
ATOM 817 N N . CYS A 1 103 ? 3.288 1.226 -12.976 1.00 91.31 103 CYS A N 1
ATOM 818 C CA . CYS A 1 103 ? 2.576 0.574 -11.881 1.00 91.31 103 CYS A CA 1
ATOM 819 C C . CYS A 1 103 ? 1.091 0.923 -11.845 1.00 91.31 103 C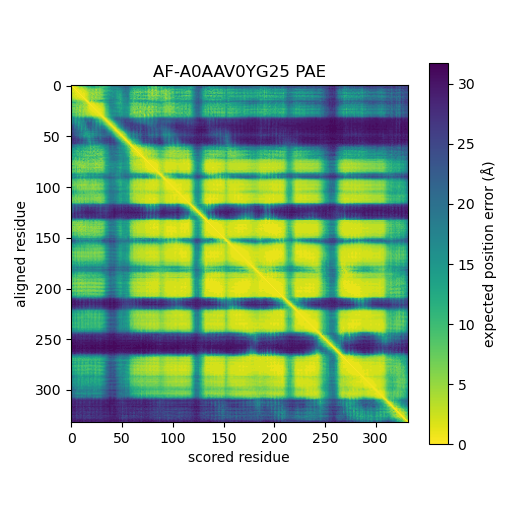YS A C 1
ATOM 821 O O . CYS A 1 103 ? 0.293 0.030 -11.567 1.00 91.31 103 CYS A O 1
ATOM 823 N N . PHE A 1 104 ? 0.719 2.180 -12.104 1.00 85.69 104 PHE A N 1
ATOM 824 C CA . PHE A 1 104 ? -0.671 2.624 -12.010 1.00 85.69 104 PHE A CA 1
ATOM 825 C C . PHE A 1 104 ? -1.370 2.625 -13.366 1.00 85.69 104 PHE A C 1
ATOM 827 O O . PHE A 1 104 ? -2.400 1.970 -13.507 1.00 85.69 104 PHE A O 1
ATOM 834 N N . GLU A 1 105 ? -0.794 3.285 -14.373 1.00 82.50 105 GLU A N 1
ATOM 835 C CA . GLU A 1 105 ? -1.459 3.433 -15.674 1.00 82.50 105 GLU A CA 1
ATOM 836 C C . GLU A 1 105 ? -1.473 2.121 -16.472 1.00 82.50 105 GLU A C 1
ATOM 838 O O . GLU A 1 105 ? -2.526 1.704 -16.948 1.00 82.50 105 GLU A O 1
ATOM 843 N N . GLU A 1 106 ? -0.339 1.422 -16.562 1.00 83.06 106 GLU A N 1
ATOM 844 C CA . GLU A 1 106 ? -0.252 0.126 -17.259 1.00 83.06 106 GLU A CA 1
ATOM 845 C C . GLU A 1 106 ? -0.539 -1.077 -16.329 1.00 83.06 106 GLU A C 1
ATOM 847 O O . GLU A 1 106 ? -0.547 -2.227 -16.762 1.00 83.06 106 GLU A O 1
ATOM 852 N N . SER A 1 107 ? -0.810 -0.836 -15.038 1.00 87.69 107 SER A N 1
ATOM 853 C CA . SER A 1 107 ? -1.184 -1.864 -14.045 1.00 87.69 107 SER A CA 1
ATOM 854 C C . SER A 1 107 ? -0.174 -3.012 -13.858 1.00 87.69 107 SER A C 1
ATOM 856 O O . SER A 1 107 ? -0.531 -4.101 -13.405 1.00 87.69 107 SER A O 1
ATOM 858 N N . HIS A 1 108 ? 1.110 -2.785 -14.144 1.00 91.12 108 HIS A N 1
ATOM 859 C CA . HIS A 1 108 ? 2.148 -3.817 -14.054 1.00 91.12 108 HIS A CA 1
ATOM 860 C C . HIS A 1 108 ? 2.833 -3.921 -12.683 1.00 91.12 108 HIS A C 1
ATOM 862 O O . HIS A 1 108 ? 3.852 -4.606 -12.551 1.00 91.12 108 HIS A O 1
ATOM 868 N N . LEU A 1 109 ? 2.265 -3.305 -11.638 1.00 93.50 109 LEU A N 1
ATOM 869 C CA . LEU A 1 109 ? 2.776 -3.429 -10.270 1.00 93.50 109 LEU A CA 1
ATOM 870 C C . LEU A 1 109 ? 3.003 -4.895 -9.841 1.00 93.50 109 LEU A C 1
ATOM 872 O O . LEU A 1 109 ? 4.095 -5.178 -9.347 1.00 93.50 109 LEU A O 1
ATOM 876 N N . PRO A 1 110 ? 2.066 -5.847 -10.051 1.00 93.56 110 PRO A N 1
ATOM 877 C CA . PRO A 1 110 ? 2.279 -7.233 -9.631 1.00 93.56 110 PRO A CA 1
ATOM 878 C C . PRO A 1 110 ? 3.509 -7.874 -10.276 1.00 93.56 110 PRO A C 1
ATOM 880 O O . PRO A 1 110 ? 4.283 -8.572 -9.615 1.00 93.56 110 PRO A O 1
ATOM 883 N N . LEU A 1 111 ? 3.710 -7.598 -11.566 1.00 91.44 111 LEU A N 1
ATOM 884 C CA . LEU A 1 111 ? 4.809 -8.153 -12.338 1.00 91.44 111 LEU A CA 1
ATOM 885 C C . LEU A 1 111 ? 6.143 -7.571 -11.871 1.00 91.44 111 LEU A C 1
ATOM 887 O O . LEU A 1 111 ? 7.031 -8.339 -11.501 1.00 91.44 111 LEU A O 1
ATOM 891 N N . LEU A 1 112 ? 6.257 -6.243 -11.785 1.00 92.19 112 LEU A N 1
ATOM 892 C CA . LEU A 1 112 ? 7.469 -5.592 -11.289 1.00 92.19 112 LEU A CA 1
ATOM 893 C C . LEU A 1 112 ? 7.800 -6.040 -9.859 1.00 92.19 112 LEU A C 1
ATOM 895 O O . LEU A 1 112 ? 8.922 -6.459 -9.587 1.00 92.19 112 LEU A O 1
ATOM 899 N N . PHE A 1 113 ? 6.810 -6.041 -8.964 1.00 93.81 113 PHE A N 1
ATOM 900 C CA . PHE A 1 113 ? 6.985 -6.453 -7.572 1.00 93.81 113 PHE A CA 1
ATOM 901 C C . PHE A 1 113 ? 7.504 -7.893 -7.456 1.00 93.81 113 PHE A C 1
ATOM 903 O O . PHE A 1 113 ? 8.369 -8.173 -6.625 1.00 93.81 113 PHE A O 1
ATOM 910 N N . SER A 1 114 ? 7.025 -8.810 -8.307 1.00 91.50 114 SER A N 1
ATOM 911 C CA . SER A 1 114 ? 7.520 -10.194 -8.346 1.00 91.50 114 SER A CA 1
ATOM 912 C C . SER A 1 114 ? 8.973 -10.294 -8.827 1.00 91.50 114 SER A C 1
ATOM 914 O O . SER A 1 114 ? 9.752 -11.055 -8.257 1.00 91.50 114 SER A O 1
ATOM 916 N N . LYS A 1 115 ? 9.371 -9.484 -9.819 1.00 89.88 115 LYS A N 1
ATOM 917 C CA . LYS A 1 115 ? 10.733 -9.461 -10.383 1.00 89.88 115 LYS A CA 1
ATOM 918 C C . LYS A 1 115 ? 11.772 -8.869 -9.430 1.00 89.88 115 LYS A C 1
ATOM 920 O O . LYS A 1 115 ? 12.961 -9.122 -9.613 1.00 89.88 115 LYS A O 1
ATOM 925 N N . LEU A 1 116 ? 11.333 -8.099 -8.434 1.00 90.12 116 LEU A N 1
ATOM 926 C CA . LEU A 1 116 ? 12.181 -7.536 -7.381 1.00 90.12 116 LEU A CA 1
ATOM 927 C C . LEU A 1 116 ? 12.448 -8.505 -6.225 1.00 90.12 116 LEU A C 1
ATOM 929 O O . LEU A 1 116 ? 13.277 -8.191 -5.372 1.00 90.12 116 LEU A O 1
ATOM 933 N N . ARG A 1 117 ? 11.801 -9.679 -6.185 1.00 85.50 117 ARG A N 1
ATOM 934 C CA . ARG A 1 117 ? 12.197 -10.728 -5.236 1.00 85.50 117 ARG A CA 1
ATOM 935 C C . ARG A 1 117 ? 13.636 -11.158 -5.520 1.00 85.50 117 ARG A C 1
ATOM 937 O O . ARG A 1 117 ? 14.036 -11.291 -6.679 1.00 85.50 117 ARG A O 1
ATOM 944 N N . PHE A 1 118 ? 14.404 -11.349 -4.451 1.00 66.06 118 PHE A N 1
ATOM 945 C CA . PHE A 1 118 ? 15.786 -11.810 -4.531 1.00 66.06 118 PHE A CA 1
ATOM 946 C C . PHE A 1 118 ? 15.840 -13.180 -5.224 1.00 66.06 118 PHE A C 1
ATOM 948 O O . PHE A 1 118 ? 14.986 -14.033 -4.980 1.00 66.06 118 PHE A O 1
ATOM 955 N N . LYS A 1 119 ? 16.829 -13.387 -6.097 1.00 54.00 119 LYS A N 1
ATOM 956 C CA . LYS A 1 119 ? 17.069 -14.660 -6.788 1.00 54.00 119 LYS A CA 1
ATOM 957 C C . LYS A 1 119 ? 18.403 -15.221 -6.309 1.00 54.00 119 LYS A C 1
ATOM 959 O O . LYS A 1 119 ? 19.356 -15.241 -7.079 1.00 54.00 119 LYS A O 1
ATOM 964 N N . ASP A 1 120 ? 18.483 -15.643 -5.051 1.00 47.19 120 ASP A N 1
ATOM 965 C CA . ASP A 1 120 ? 19.656 -16.400 -4.619 1.00 47.19 120 ASP A CA 1
ATOM 966 C C . ASP A 1 120 ? 19.532 -17.851 -5.070 1.00 47.19 120 ASP A C 1
ATOM 968 O O . ASP A 1 120 ? 18.660 -18.605 -4.639 1.00 47.19 120 ASP A O 1
ATOM 972 N N . ILE A 1 121 ? 20.443 -18.219 -5.966 1.00 45.09 121 ILE A N 1
ATOM 973 C CA . ILE A 1 121 ? 20.878 -19.593 -6.160 1.00 45.09 121 ILE A CA 1
ATOM 974 C C . ILE A 1 121 ? 21.832 -19.893 -5.005 1.00 45.09 121 ILE A C 1
ATOM 976 O O . ILE A 1 121 ? 22.956 -19.409 -5.001 1.00 45.09 121 ILE A O 1
ATOM 980 N N . HIS A 1 122 ? 21.392 -20.721 -4.066 1.00 37.38 122 HIS A N 1
ATOM 981 C CA . HIS A 1 122 ? 22.245 -21.718 -3.431 1.00 37.38 122 HIS A CA 1
ATOM 982 C C . HIS A 1 122 ? 21.362 -22.925 -3.105 1.00 37.38 122 HIS A C 1
ATOM 984 O O . HIS A 1 122 ? 20.545 -22.894 -2.187 1.00 37.38 122 HIS A O 1
ATOM 990 N N . GLU A 1 123 ? 21.497 -23.972 -3.921 1.00 46.31 123 GLU A N 1
ATOM 991 C CA . GLU A 1 123 ? 21.065 -25.321 -3.567 1.00 46.31 123 GLU A CA 1
ATOM 992 C C . GLU A 1 123 ? 21.886 -25.754 -2.352 1.00 46.31 123 GLU A C 1
ATOM 994 O O . GLU A 1 123 ? 23.096 -25.966 -2.442 1.00 46.31 123 GLU A O 1
ATOM 999 N N . GLY A 1 124 ? 21.240 -25.806 -1.195 1.00 46.38 124 GLY A N 1
ATOM 1000 C CA . GLY A 1 124 ? 21.882 -26.195 0.048 1.00 46.38 124 GLY A CA 1
ATOM 1001 C C . GLY A 1 124 ? 21.060 -25.749 1.243 1.00 46.38 124 GLY A C 1
ATOM 1002 O O . GLY A 1 124 ? 20.960 -24.558 1.512 1.00 46.38 124 GLY A O 1
ATOM 1003 N N . GLU A 1 125 ? 20.517 -26.736 1.948 1.00 38.72 125 GLU A N 1
ATOM 1004 C CA . GLU A 1 125 ? 19.760 -26.644 3.201 1.00 38.72 125 GLU A CA 1
ATOM 1005 C C . GLU A 1 125 ? 18.266 -26.310 3.048 1.00 38.72 125 GLU A C 1
ATOM 1007 O O . GLU A 1 125 ? 17.821 -25.159 2.994 1.00 38.72 125 GLU A O 1
ATOM 1012 N N . GLU A 1 126 ? 17.486 -27.398 3.021 1.00 46.44 126 GLU A N 1
ATOM 1013 C CA . GLU A 1 126 ? 16.082 -27.434 3.418 1.00 46.44 126 GLU A CA 1
ATOM 1014 C C . GLU A 1 126 ? 15.935 -26.803 4.807 1.00 46.44 126 GLU A C 1
ATOM 1016 O O . GLU A 1 126 ? 16.240 -27.399 5.839 1.00 46.44 126 GLU A O 1
ATOM 1021 N N . SER A 1 127 ? 15.447 -25.569 4.823 1.00 42.38 127 SER A N 1
ATOM 1022 C CA . SER A 1 127 ? 14.795 -24.995 5.986 1.00 42.38 127 SER A CA 1
ATOM 1023 C C . SER A 1 127 ? 13.422 -24.530 5.524 1.00 42.38 127 SER A C 1
ATOM 1025 O O . SER A 1 127 ? 13.297 -23.623 4.695 1.00 42.38 127 SER A O 1
ATOM 1027 N N . GLU A 1 128 ? 12.389 -25.225 5.992 1.00 41.66 128 GLU A N 1
ATOM 1028 C CA . GLU A 1 128 ? 10.985 -24.884 5.782 1.00 41.66 128 GLU A CA 1
ATOM 1029 C C . GLU A 1 128 ? 10.720 -23.466 6.329 1.00 41.66 128 GLU A C 1
ATOM 1031 O O . GLU A 1 128 ? 10.593 -23.290 7.535 1.00 41.66 128 GLU A O 1
ATOM 1036 N N . SER A 1 129 ? 10.724 -22.436 5.466 1.00 46.22 129 SER A N 1
ATOM 1037 C CA . SER A 1 129 ? 10.041 -21.123 5.663 1.00 46.22 129 SER A CA 1
ATOM 1038 C C . SER A 1 129 ? 10.408 -20.015 4.647 1.00 46.22 129 SER A C 1
ATOM 1040 O O . SER A 1 129 ? 9.959 -18.880 4.791 1.00 46.22 129 SER A O 1
ATOM 1042 N N . LYS A 1 130 ? 11.197 -20.278 3.593 1.00 45.00 130 LYS A N 1
ATOM 1043 C CA . LYS A 1 130 ? 11.775 -19.211 2.738 1.00 45.00 130 LYS A CA 1
ATOM 1044 C C . LYS A 1 130 ? 10.825 -18.453 1.779 1.00 45.00 130 LYS A C 1
ATOM 1046 O O . LYS A 1 130 ? 11.288 -17.526 1.121 1.00 45.00 130 LYS A O 1
ATOM 1051 N N . ASP A 1 131 ? 9.528 -18.766 1.683 1.00 48.50 131 ASP A N 1
ATOM 1052 C CA . ASP A 1 131 ? 8.668 -18.240 0.591 1.00 48.50 131 ASP A CA 1
ATOM 1053 C C . ASP A 1 131 ? 7.942 -16.897 0.893 1.00 48.50 131 ASP A C 1
ATOM 1055 O O . ASP A 1 131 ? 7.255 -16.303 0.043 1.00 48.50 131 ASP A O 1
ATOM 1059 N N . ASP A 1 132 ? 8.129 -16.361 2.106 1.00 57.75 132 ASP A N 1
ATOM 1060 C CA . ASP A 1 132 ? 7.392 -15.190 2.606 1.00 57.75 132 ASP A CA 1
ATOM 1061 C C . ASP A 1 132 ? 8.218 -13.915 2.820 1.00 57.75 132 ASP A C 1
ATOM 1063 O O . ASP A 1 132 ? 7.652 -12.873 3.162 1.00 57.75 132 ASP A O 1
ATOM 1067 N N . GLN A 1 133 ? 9.528 -13.943 2.566 1.00 81.44 133 GLN A N 1
ATOM 1068 C CA . GLN A 1 133 ? 10.388 -12.792 2.834 1.00 81.44 133 GLN A CA 1
ATOM 1069 C C . GLN A 1 133 ? 10.313 -11.733 1.720 1.00 81.44 133 GLN A C 1
ATOM 1071 O O . GLN A 1 133 ? 10.462 -12.028 0.533 1.00 81.44 133 GLN A O 1
ATOM 1076 N N . PHE A 1 134 ? 10.080 -10.478 2.111 1.00 91.00 134 PHE A N 1
ATOM 1077 C CA . PHE A 1 134 ? 10.123 -9.327 1.206 1.00 91.00 134 PHE A CA 1
ATOM 1078 C C . PHE A 1 134 ? 11.550 -8.782 1.061 1.00 91.00 134 PHE A C 1
ATOM 1080 O O . PHE A 1 134 ? 12.316 -8.796 2.027 1.00 91.00 134 PHE A O 1
ATOM 1087 N N . SER A 1 135 ? 11.890 -8.259 -0.121 1.00 92.25 135 SER A N 1
ATOM 1088 C CA . SER A 1 135 ? 13.192 -7.634 -0.398 1.00 92.25 135 SER A CA 1
ATOM 1089 C C . SER A 1 135 ? 13.206 -6.126 -0.112 1.00 92.25 135 SER A C 1
ATOM 1091 O O . SER A 1 135 ? 12.159 -5.471 -0.066 1.00 92.25 135 SER A O 1
ATOM 1093 N N . SER A 1 136 ? 14.397 -5.551 0.079 1.00 91.56 136 SER A N 1
ATOM 1094 C CA . SER A 1 136 ? 14.593 -4.100 0.234 1.00 91.56 136 SER A CA 1
ATOM 1095 C C . SER A 1 136 ? 14.053 -3.317 -0.959 1.00 91.56 136 SER A C 1
ATOM 1097 O O . SER A 1 136 ? 13.472 -2.247 -0.787 1.00 91.56 136 SER A O 1
ATOM 1099 N N . GLU A 1 137 ? 14.168 -3.874 -2.161 1.00 92.69 137 GLU A N 1
ATOM 1100 C CA . GLU A 1 137 ? 13.727 -3.242 -3.403 1.00 92.69 137 GLU A CA 1
ATOM 1101 C C . GLU A 1 137 ? 12.197 -3.224 -3.498 1.00 92.69 137 GLU A C 1
ATOM 1103 O O . GLU A 1 137 ? 11.613 -2.270 -4.011 1.00 92.69 137 GLU A O 1
ATOM 1108 N N . GLN A 1 138 ? 11.522 -4.240 -2.951 1.00 95.12 138 GLN A N 1
ATOM 1109 C CA . GLN A 1 138 ? 10.064 -4.239 -2.816 1.00 95.12 138 GLN A CA 1
ATOM 1110 C C . GLN A 1 138 ? 9.584 -3.170 -1.832 1.00 95.12 138 GLN A C 1
ATOM 1112 O O . GLN A 1 138 ? 8.608 -2.473 -2.119 1.00 95.12 138 GLN A O 1
ATOM 1117 N N . ALA A 1 139 ? 10.268 -3.008 -0.696 1.00 94.88 139 ALA A N 1
ATOM 1118 C CA . ALA A 1 139 ? 9.966 -1.935 0.250 1.00 94.88 139 ALA A CA 1
ATOM 1119 C C . ALA A 1 139 ? 10.210 -0.551 -0.375 1.00 94.88 139 ALA A C 1
ATOM 1121 O O . ALA A 1 139 ? 9.369 0.338 -0.243 1.00 94.88 139 ALA A O 1
ATOM 1122 N N . PHE A 1 140 ? 11.315 -0.391 -1.113 1.00 94.06 140 PHE A N 1
ATOM 1123 C CA . PHE A 1 140 ? 11.624 0.821 -1.871 1.00 94.06 140 PHE A CA 1
ATOM 1124 C C . PHE A 1 140 ? 10.525 1.148 -2.886 1.00 94.06 140 PHE A C 1
ATOM 1126 O O . PHE A 1 140 ? 10.026 2.270 -2.898 1.00 94.06 140 PHE A O 1
ATOM 1133 N N . LEU A 1 141 ? 10.097 0.166 -3.687 1.00 95.75 141 LEU A N 1
ATOM 1134 C CA . LEU A 1 141 ? 9.033 0.354 -4.671 1.00 95.75 141 LEU A CA 1
ATOM 1135 C C . LEU A 1 141 ? 7.741 0.848 -4.005 1.00 95.75 141 LEU A C 1
ATOM 1137 O O . LEU A 1 141 ?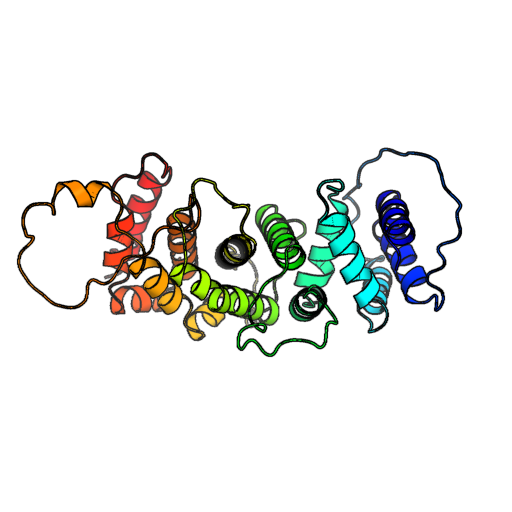 7.159 1.832 -4.455 1.00 95.75 141 LEU A O 1
ATOM 1141 N N . LEU A 1 142 ? 7.304 0.213 -2.912 1.00 97.06 142 LEU A N 1
ATOM 1142 C CA . LEU A 1 142 ? 6.098 0.639 -2.193 1.00 97.06 142 LEU A CA 1
ATOM 1143 C C . LEU A 1 142 ? 6.245 2.038 -1.588 1.00 97.06 142 LEU A C 1
ATOM 1145 O O . LEU A 1 142 ? 5.300 2.822 -1.649 1.00 97.06 142 LEU A O 1
ATOM 1149 N N . ARG A 1 143 ? 7.424 2.388 -1.061 1.00 95.75 143 ARG A N 1
ATOM 1150 C CA . ARG A 1 143 ? 7.713 3.753 -0.608 1.00 95.75 143 ARG A CA 1
ATOM 1151 C C . ARG A 1 143 ? 7.509 4.756 -1.737 1.00 95.75 143 ARG A C 1
ATOM 1153 O O . ARG A 1 143 ? 6.724 5.687 -1.582 1.00 95.75 143 ARG A O 1
ATOM 1160 N N . THR A 1 144 ? 8.146 4.540 -2.884 1.00 93.38 144 THR A N 1
ATOM 1161 C CA . THR A 1 144 ? 8.053 5.454 -4.028 1.00 93.38 144 THR A CA 1
ATOM 1162 C C . THR A 1 144 ? 6.621 5.572 -4.553 1.00 93.38 144 THR A C 1
ATOM 1164 O O . THR A 1 144 ? 6.163 6.670 -4.854 1.00 93.38 144 THR A O 1
ATOM 1167 N N . LEU A 1 145 ? 5.869 4.469 -4.601 1.00 94.25 145 LEU A N 1
ATOM 1168 C CA . LEU A 1 145 ? 4.454 4.487 -4.991 1.00 94.25 145 LEU A CA 1
ATOM 1169 C C . LEU A 1 145 ? 3.576 5.245 -3.991 1.00 94.25 145 LEU A C 1
ATOM 1171 O O . LEU A 1 145 ? 2.661 5.955 -4.403 1.00 94.25 145 LEU A O 1
ATOM 1175 N N . SER A 1 146 ? 3.867 5.135 -2.692 1.00 93.88 146 SER A N 1
ATOM 1176 C CA . SER A 1 146 ? 3.179 5.922 -1.666 1.00 93.88 146 SER A CA 1
ATOM 1177 C C . SER A 1 146 ? 3.454 7.422 -1.817 1.00 93.88 146 SER A C 1
ATOM 1179 O O . SER A 1 146 ? 2.535 8.228 -1.705 1.00 93.88 146 SER A O 1
ATOM 1181 N N . GLU A 1 147 ? 4.689 7.800 -2.159 1.00 91.56 147 GLU A N 1
ATOM 1182 C CA . GLU A 1 147 ? 5.067 9.190 -2.426 1.00 91.56 147 GLU A CA 1
ATOM 1183 C C . GLU A 1 147 ? 4.347 9.733 -3.664 1.00 91.56 147 GLU A C 1
ATOM 1185 O O . GLU A 1 147 ? 3.773 10.814 -3.592 1.00 91.56 147 GLU A O 1
ATOM 1190 N N . ILE A 1 148 ? 4.292 8.965 -4.761 1.00 89.38 148 ILE A N 1
ATOM 1191 C CA . ILE A 1 148 ? 3.571 9.342 -5.991 1.00 89.38 148 ILE A CA 1
ATOM 1192 C C . ILE A 1 148 ? 2.096 9.645 -5.705 1.00 89.38 148 ILE A C 1
ATOM 1194 O O . ILE A 1 148 ? 1.579 10.664 -6.168 1.00 89.38 148 ILE A O 1
ATOM 1198 N N . LEU A 1 149 ? 1.420 8.775 -4.946 1.00 88.31 149 LEU A N 1
ATOM 1199 C CA . LEU A 1 149 ? 0.004 8.945 -4.603 1.00 88.31 149 LEU A CA 1
ATOM 1200 C C . LEU A 1 149 ? -0.220 10.140 -3.673 1.00 88.31 149 LEU A C 1
ATOM 1202 O O . LEU A 1 149 ? -1.149 10.918 -3.884 1.00 88.31 149 LEU A O 1
ATOM 1206 N N . ASN A 1 150 ? 0.645 10.313 -2.674 1.00 85.88 150 ASN A N 1
ATOM 1207 C CA . ASN A 1 150 ? 0.559 11.426 -1.736 1.00 85.88 150 ASN A CA 1
ATOM 1208 C C . ASN A 1 150 ? 0.840 12.782 -2.412 1.00 85.88 150 ASN A C 1
ATOM 1210 O O . ASN A 1 150 ? 0.143 13.761 -2.153 1.00 85.88 150 ASN A O 1
ATOM 1214 N N . GLU A 1 151 ? 1.835 12.842 -3.300 1.00 84.56 151 GLU A N 1
ATOM 1215 C CA . GLU A 1 151 ? 2.207 14.040 -4.065 1.00 84.56 151 GLU A CA 1
ATOM 1216 C C . GLU A 1 151 ? 1.260 14.309 -5.251 1.00 84.56 151 GLU A C 1
ATOM 1218 O O . GLU A 1 151 ? 1.292 15.400 -5.818 1.00 84.56 151 GLU A O 1
ATOM 1223 N N . ARG A 1 152 ? 0.393 13.347 -5.609 1.00 72.25 152 ARG A N 1
ATOM 1224 C CA . ARG A 1 152 ? -0.492 13.386 -6.790 1.00 72.25 152 ARG A CA 1
ATOM 1225 C C . ARG A 1 152 ? 0.282 13.662 -8.083 1.00 72.25 152 ARG A C 1
ATOM 1227 O O . ARG A 1 152 ? -0.083 14.531 -8.877 1.00 72.25 152 ARG A O 1
ATOM 1234 N N . ILE A 1 153 ? 1.390 12.946 -8.275 1.00 58.75 153 ILE A N 1
ATOM 1235 C CA . ILE A 1 153 ? 2.238 13.109 -9.461 1.00 58.75 153 ILE A CA 1
ATOM 1236 C C . ILE A 1 153 ? 1.522 12.516 -10.677 1.00 58.75 153 ILE A C 1
ATOM 1238 O O . ILE A 1 153 ? 1.542 11.305 -10.896 1.00 58.75 153 ILE A O 1
ATOM 1242 N N . GLY A 1 154 ? 0.920 13.396 -11.478 1.00 56.44 154 GLY A N 1
ATOM 1243 C CA . GLY A 1 154 ? -0.013 13.025 -12.542 1.00 56.44 154 GLY A CA 1
ATOM 1244 C C . GLY A 1 154 ? -1.419 12.799 -11.982 1.00 56.44 154 GLY A C 1
ATOM 1245 O O . GLY A 1 154 ? -1.583 12.486 -10.805 1.00 56.44 154 GLY A O 1
ATOM 1246 N N . ASP A 1 155 ? -2.454 12.956 -12.809 1.00 64.75 155 ASP A N 1
ATOM 1247 C CA . ASP A 1 155 ? -3.817 12.528 -12.460 1.00 64.75 155 ASP A CA 1
ATOM 1248 C C . ASP A 1 155 ? -3.868 10.987 -12.448 1.00 64.75 155 ASP A C 1
ATOM 1250 O O . ASP A 1 155 ? -4.409 10.347 -13.352 1.00 64.75 155 ASP A O 1
ATOM 1254 N N . VAL A 1 156 ? -3.207 10.377 -11.458 1.00 71.25 156 VAL A N 1
ATOM 1255 C CA . VAL A 1 156 ? -3.005 8.931 -11.368 1.00 71.25 156 VAL A CA 1
ATOM 1256 C C . VAL A 1 156 ? -4.348 8.255 -11.144 1.00 71.25 156 VAL A C 1
ATOM 1258 O O . VAL A 1 156 ? -4.995 8.425 -10.111 1.00 71.25 156 VAL A O 1
ATOM 1261 N N . THR A 1 157 ? -4.748 7.435 -12.109 1.00 78.81 157 THR A N 1
ATOM 1262 C CA . THR A 1 157 ? -5.876 6.520 -11.954 1.00 78.81 157 THR A CA 1
ATOM 1263 C C . THR A 1 157 ? -5.338 5.157 -11.544 1.00 78.81 157 THR A C 1
ATOM 1265 O O . THR A 1 157 ? -4.433 4.617 -12.175 1.00 78.81 157 THR A O 1
ATOM 1268 N N . VAL A 1 158 ? -5.855 4.609 -10.443 1.00 85.75 158 VAL A N 1
ATOM 1269 C CA . VAL A 1 158 ? -5.414 3.311 -9.919 1.00 85.75 158 VAL A CA 1
ATOM 1270 C C . VAL A 1 158 ? -6.438 2.253 -10.303 1.00 85.75 158 VAL A C 1
ATOM 1272 O O . VAL A 1 158 ? -7.612 2.352 -9.941 1.00 85.75 158 VAL A O 1
ATOM 1275 N N . SER A 1 159 ? -6.001 1.233 -11.040 1.00 88.44 159 SER A N 1
ATOM 1276 C CA . SER A 1 159 ? -6.872 0.133 -11.452 1.00 88.44 159 SER A CA 1
ATOM 1277 C C . SER A 1 159 ? -7.234 -0.784 -10.281 1.00 88.44 159 SER A C 1
ATOM 1279 O O . SER A 1 159 ? -6.488 -0.930 -9.310 1.00 88.44 159 SER A O 1
ATOM 1281 N N . LYS A 1 160 ? -8.379 -1.467 -10.394 1.00 89.62 160 LYS A N 1
ATOM 1282 C CA . LYS A 1 160 ? -8.855 -2.438 -9.396 1.00 89.62 160 LYS A CA 1
ATOM 1283 C C . LYS A 1 160 ? -7.807 -3.511 -9.077 1.00 89.62 160 LYS A C 1
ATOM 1285 O O . LYS A 1 160 ? -7.659 -3.885 -7.915 1.00 89.62 160 LYS A O 1
ATOM 1290 N N . ASP A 1 161 ? -7.088 -3.990 -10.087 1.00 90.81 161 ASP A N 1
ATOM 1291 C CA . ASP A 1 161 ? -6.108 -5.067 -9.934 1.00 90.81 161 ASP A CA 1
ATOM 1292 C C . ASP A 1 161 ? -4.903 -4.613 -9.110 1.00 90.81 161 ASP A C 1
ATOM 1294 O O . ASP A 1 161 ? -4.452 -5.335 -8.221 1.00 90.81 161 ASP A O 1
ATOM 1298 N N . VAL A 1 162 ? -4.443 -3.376 -9.324 1.00 92.31 162 VAL A N 1
ATOM 1299 C CA . VAL A 1 162 ? -3.380 -2.760 -8.520 1.00 92.31 162 VAL A CA 1
ATOM 1300 C C . VAL A 1 162 ? -3.834 -2.601 -7.069 1.00 92.31 162 VAL A C 1
ATOM 1302 O O . VAL A 1 162 ? -3.103 -2.983 -6.155 1.00 92.31 162 VAL A O 1
ATOM 1305 N N . VAL A 1 163 ? -5.059 -2.115 -6.840 1.00 93.19 163 VAL A N 1
ATOM 1306 C CA . VAL A 1 163 ? -5.625 -1.972 -5.486 1.00 93.19 163 VAL A CA 1
ATOM 1307 C C . VAL A 1 163 ? -5.680 -3.318 -4.757 1.00 93.19 163 VAL A C 1
ATOM 1309 O O . VAL A 1 163 ? -5.232 -3.429 -3.613 1.00 93.19 163 VAL A O 1
ATOM 1312 N N . LEU A 1 164 ? -6.207 -4.355 -5.412 1.00 95.56 164 LEU A N 1
ATOM 1313 C CA . LEU A 1 164 ? -6.310 -5.696 -4.835 1.00 95.56 164 LEU A CA 1
ATOM 1314 C C . LEU A 1 164 ? -4.940 -6.328 -4.588 1.00 95.56 164 LEU A C 1
ATOM 1316 O O . LEU A 1 164 ? -4.759 -7.018 -3.585 1.00 95.56 164 LEU A O 1
ATOM 1320 N N . PHE A 1 165 ? -3.967 -6.064 -5.458 1.00 97.19 165 PHE A N 1
ATOM 1321 C CA . PHE A 1 165 ? -2.600 -6.525 -5.265 1.00 97.19 165 PHE A CA 1
ATOM 1322 C C . PHE A 1 165 ? -1.951 -5.885 -4.032 1.00 97.19 165 PHE A C 1
ATOM 1324 O O . PHE A 1 165 ? -1.406 -6.600 -3.190 1.00 97.19 165 PHE A O 1
ATOM 1331 N N . VAL A 1 166 ? -2.075 -4.563 -3.862 1.00 97.50 166 VAL A N 1
ATOM 1332 C CA . VAL A 1 166 ? -1.573 -3.869 -2.663 1.00 97.50 166 VAL A CA 1
ATOM 1333 C C . VAL A 1 166 ? -2.284 -4.368 -1.404 1.00 97.50 166 VAL A C 1
ATOM 1335 O O . VAL A 1 166 ? -1.633 -4.598 -0.385 1.00 97.50 166 VAL A O 1
ATOM 1338 N N . TYR A 1 167 ? -3.596 -4.611 -1.467 1.00 97.88 167 TYR A N 1
ATOM 1339 C CA . TYR A 1 167 ? -4.330 -5.231 -0.361 1.00 97.88 167 TYR A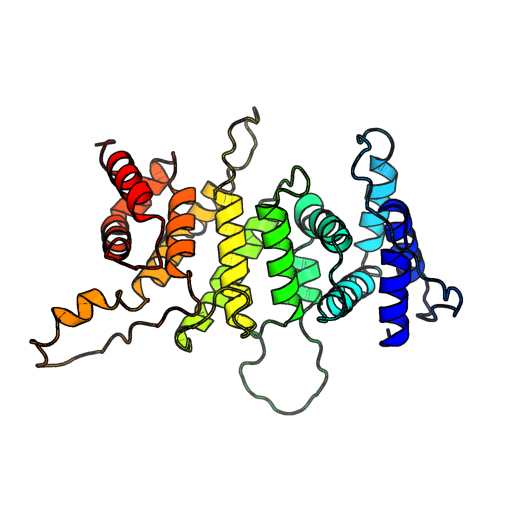 CA 1
ATOM 1340 C C . TYR A 1 167 ? -3.801 -6.631 -0.019 1.00 97.88 167 TYR A C 1
ATOM 1342 O O . TYR A 1 167 ? -3.639 -6.956 1.157 1.00 97.88 167 TYR A O 1
ATOM 1350 N N . GLY A 1 168 ? -3.478 -7.442 -1.029 1.00 97.25 168 GLY A N 1
ATOM 1351 C CA . GLY A 1 168 ? -2.838 -8.744 -0.852 1.00 97.25 168 GLY A CA 1
ATOM 1352 C C . GLY A 1 168 ? -1.477 -8.644 -0.158 1.00 97.25 168 GLY A C 1
ATOM 1353 O O . GLY A 1 168 ? -1.212 -9.413 0.766 1.00 97.25 168 GLY A O 1
ATOM 1354 N N . ILE A 1 169 ? -0.649 -7.664 -0.541 1.00 97.25 169 ILE A N 1
ATOM 1355 C CA . ILE A 1 169 ? 0.630 -7.377 0.129 1.00 97.25 169 ILE A CA 1
ATOM 1356 C C . ILE A 1 169 ? 0.395 -7.005 1.592 1.00 97.25 169 ILE A C 1
ATOM 1358 O O . ILE A 1 169 ? 0.993 -7.624 2.471 1.00 97.25 169 ILE A O 1
ATOM 1362 N N . PHE A 1 170 ? -0.498 -6.046 1.855 1.00 97.62 170 PHE A N 1
ATOM 1363 C CA . PHE A 1 170 ? -0.827 -5.614 3.211 1.00 97.62 170 PHE A CA 1
ATOM 1364 C C . PHE A 1 170 ? -1.261 -6.808 4.063 1.00 97.62 170 PHE A C 1
ATOM 1366 O O . PHE A 1 170 ? -0.659 -7.076 5.102 1.00 97.62 170 PHE A O 1
ATOM 1373 N N . LYS A 1 171 ? -2.228 -7.594 3.574 1.00 96.50 171 LYS A N 1
ATOM 1374 C CA . LYS A 1 171 ? -2.739 -8.792 4.247 1.00 96.50 171 LYS A CA 1
ATOM 1375 C C . LYS A 1 171 ? -1.653 -9.833 4.515 1.00 96.50 171 LYS A C 1
ATOM 1377 O O . LYS A 1 171 ? -1.658 -10.417 5.588 1.00 96.50 171 LYS A O 1
ATOM 1382 N N . LYS A 1 172 ? -0.734 -10.069 3.576 1.00 94.38 172 LYS A N 1
ATOM 1383 C CA . LYS A 1 172 ? 0.394 -10.990 3.783 1.00 94.38 172 LYS A CA 1
ATOM 1384 C C . LYS A 1 172 ? 1.368 -10.453 4.839 1.00 94.38 172 LYS A C 1
ATOM 1386 O O . LYS A 1 172 ? 1.844 -11.198 5.686 1.00 94.38 172 LYS A O 1
ATOM 1391 N N . SER A 1 173 ? 1.641 -9.151 4.812 1.00 93.94 173 SER A N 1
ATOM 1392 C CA . SER A 1 173 ? 2.603 -8.502 5.708 1.00 93.94 173 SER A CA 1
ATOM 1393 C C . SER A 1 173 ? 2.119 -8.336 7.155 1.00 93.94 173 SER A C 1
ATOM 1395 O O . SER A 1 173 ? 2.927 -8.028 8.028 1.00 93.94 173 SER A O 1
ATOM 1397 N N . THR A 1 174 ? 0.838 -8.577 7.463 1.00 93.06 174 THR A N 1
ATOM 1398 C CA . THR A 1 174 ? 0.344 -8.502 8.852 1.00 93.06 174 THR A CA 1
ATOM 1399 C C . THR A 1 174 ? 0.968 -9.556 9.769 1.00 93.06 174 THR A C 1
ATOM 1401 O O . THR A 1 174 ? 1.045 -9.314 10.972 1.00 93.06 174 THR A O 1
ATOM 1404 N N . GLY A 1 175 ? 1.491 -10.667 9.228 1.00 89.06 175 GLY A N 1
ATOM 1405 C CA . GLY A 1 175 ? 2.246 -11.669 9.998 1.00 89.06 175 GLY A CA 1
ATOM 1406 C C . GLY A 1 175 ? 3.479 -11.096 10.710 1.00 89.06 175 GLY A C 1
ATOM 1407 O O . GLY A 1 175 ? 3.885 -11.593 11.756 1.00 89.06 175 GLY A O 1
ATOM 1408 N N . VAL A 1 176 ? 4.017 -9.965 10.232 1.00 88.56 176 VAL A N 1
ATOM 1409 C CA . VAL A 1 176 ? 5.112 -9.231 10.897 1.00 88.56 176 VAL A CA 1
ATOM 1410 C C . VAL A 1 176 ? 4.743 -8.822 12.326 1.00 88.56 176 VAL A C 1
ATOM 1412 O O . VAL A 1 176 ? 5.619 -8.706 13.180 1.00 88.56 176 VAL A O 1
ATOM 1415 N N . LEU A 1 177 ? 3.451 -8.640 12.617 1.00 87.06 177 LEU A N 1
ATOM 1416 C CA . LEU A 1 177 ? 2.974 -8.246 13.940 1.00 87.06 177 LEU A CA 1
ATOM 1417 C C . LEU A 1 177 ? 3.191 -9.329 15.004 1.00 87.06 177 LEU A C 1
ATOM 1419 O O . LEU A 1 177 ? 3.320 -8.986 16.175 1.00 87.06 177 LEU A O 1
ATOM 1423 N N . GLU A 1 178 ? 3.256 -10.610 14.629 1.00 85.38 178 GLU A N 1
ATOM 1424 C CA . GLU A 1 178 ? 3.485 -11.717 15.575 1.00 85.38 178 GLU A CA 1
ATOM 1425 C C . GLU A 1 178 ? 4.854 -11.631 16.255 1.00 85.38 178 GLU A C 1
ATOM 1427 O O . GLU A 1 178 ? 4.997 -11.995 17.418 1.00 85.38 178 GLU A O 1
ATOM 1432 N N . HIS A 1 179 ? 5.832 -11.070 15.547 1.00 82.38 179 HIS A N 1
ATOM 1433 C CA . HIS A 1 179 ? 7.213 -10.924 16.000 1.00 82.38 179 HIS A CA 1
ATOM 1434 C C . HIS A 1 179 ? 7.609 -9.450 16.159 1.00 82.38 179 HIS A C 1
ATOM 1436 O O . HIS A 1 179 ? 8.794 -9.122 16.249 1.00 82.38 179 HIS A O 1
ATOM 1442 N N . ALA A 1 180 ? 6.631 -8.537 16.152 1.00 77.88 180 ALA A N 1
ATOM 1443 C CA . ALA A 1 180 ? 6.908 -7.112 16.149 1.00 77.88 180 ALA A CA 1
ATOM 1444 C C . ALA A 1 180 ? 7.571 -6.673 17.456 1.00 77.88 180 ALA A C 1
ATOM 1446 O O . ALA A 1 180 ? 7.065 -6.888 18.558 1.00 77.88 180 ALA A O 1
ATOM 1447 N N . VAL A 1 181 ? 8.685 -5.961 17.313 1.00 81.69 181 VAL A N 1
ATOM 1448 C CA . VAL A 1 181 ? 9.263 -5.148 18.380 1.00 81.69 181 VAL A CA 1
ATOM 1449 C C . VAL A 1 181 ? 8.666 -3.748 18.281 1.00 81.69 181 VAL A C 1
ATOM 1451 O O . VAL A 1 181 ? 8.363 -3.257 17.195 1.00 81.69 181 VAL A O 1
ATOM 1454 N N . ARG A 1 182 ? 8.498 -3.081 19.426 1.00 83.75 182 ARG A N 1
ATOM 1455 C CA . ARG A 1 182 ? 8.004 -1.702 19.480 1.00 83.75 182 ARG A CA 1
ATOM 1456 C C . ARG A 1 182 ? 8.872 -0.772 18.627 1.00 83.75 182 ARG A C 1
ATOM 1458 O O . ARG A 1 182 ? 10.012 -0.477 18.991 1.00 83.75 182 ARG A O 1
ATOM 1465 N N . GLY A 1 183 ? 8.295 -0.264 17.543 1.00 80.19 183 GLY A N 1
ATOM 1466 C CA . GLY A 1 183 ? 8.943 0.689 16.652 1.00 80.19 183 GLY A CA 1
ATOM 1467 C C . GLY A 1 183 ? 9.139 2.046 17.317 1.00 80.19 183 GLY A C 1
ATOM 1468 O O . GLY A 1 183 ? 8.226 2.585 17.947 1.00 80.19 183 GLY A O 1
ATOM 1469 N N . LYS A 1 184 ? 10.345 2.601 17.182 1.00 82.00 184 LYS A N 1
ATOM 1470 C CA . LYS A 1 184 ? 10.718 3.908 17.751 1.00 82.00 184 LYS A CA 1
ATOM 1471 C C . LYS A 1 184 ? 10.675 5.043 16.723 1.00 82.00 184 LYS A C 1
ATOM 1473 O O . LYS A 1 184 ? 10.556 6.202 17.107 1.00 82.00 184 LYS A O 1
ATOM 1478 N N . SER A 1 185 ? 10.761 4.715 15.438 1.00 86.19 185 SER A N 1
ATOM 1479 C CA . SER A 1 185 ? 10.742 5.642 14.305 1.00 86.19 185 SER A CA 1
ATOM 1480 C C . SER A 1 185 ? 9.438 5.528 13.513 1.00 86.19 185 SER A C 1
ATOM 1482 O O . SER A 1 185 ? 8.678 4.572 13.676 1.00 86.19 185 SER A O 1
ATOM 1484 N N . GLY A 1 186 ? 9.162 6.530 12.673 1.00 89.31 186 GLY A N 1
ATOM 1485 C CA . GLY A 1 186 ? 8.189 6.396 11.585 1.00 89.31 186 GLY A CA 1
ATOM 1486 C C . GLY A 1 186 ? 8.750 5.542 10.443 1.00 89.31 186 GLY A C 1
ATOM 1487 O O . GLY A 1 186 ? 9.786 4.902 10.596 1.00 89.31 186 GLY A O 1
ATOM 1488 N N . LEU A 1 187 ? 8.075 5.554 9.296 1.00 91.44 187 LEU A N 1
ATOM 1489 C CA . LEU A 1 187 ? 8.586 4.922 8.080 1.00 91.44 187 LEU A CA 1
ATOM 1490 C C . LEU A 1 187 ? 9.597 5.845 7.370 1.00 91.44 187 LEU A C 1
ATOM 1492 O O . LEU A 1 187 ? 9.350 7.053 7.316 1.00 91.44 187 LEU A O 1
ATOM 1496 N N . PRO A 1 188 ? 10.693 5.311 6.799 1.00 92.50 188 PRO A N 1
ATOM 1497 C CA . PRO A 1 188 ? 11.127 3.915 6.887 1.00 92.50 188 PRO A CA 1
ATOM 1498 C C . PRO A 1 188 ? 11.627 3.556 8.300 1.00 92.50 188 PRO A C 1
ATOM 1500 O O . PRO A 1 188 ? 12.315 4.333 8.962 1.00 92.50 188 PRO A O 1
ATOM 1503 N N . SER A 1 189 ? 11.268 2.359 8.758 1.00 89.94 189 SER A N 1
ATOM 1504 C CA . SER A 1 189 ? 11.563 1.819 10.089 1.00 89.94 189 SER A CA 1
ATOM 1505 C C . SER A 1 189 ? 12.946 1.170 10.186 1.00 89.94 189 SER A C 1
ATOM 1507 O O . SER A 1 189 ? 13.453 0.979 11.291 1.00 89.94 189 SER A O 1
ATOM 1509 N N . GLY A 1 190 ? 13.551 0.828 9.043 1.00 87.62 190 GLY A N 1
ATOM 1510 C CA . GLY A 1 190 ? 14.802 0.070 8.967 1.00 87.62 190 GLY A CA 1
ATOM 1511 C C . GLY A 1 190 ? 14.605 -1.449 8.974 1.00 87.62 190 GLY A C 1
ATOM 1512 O O . GLY A 1 190 ? 15.585 -2.184 8.890 1.00 87.62 190 GLY A O 1
ATOM 1513 N N . ILE A 1 191 ? 13.359 -1.930 9.052 1.00 90.06 191 ILE A N 1
ATOM 1514 C CA . ILE A 1 191 ? 13.010 -3.346 8.922 1.00 90.06 191 ILE A CA 1
ATOM 1515 C C . ILE A 1 191 ? 12.139 -3.505 7.677 1.00 90.06 191 ILE A C 1
ATOM 1517 O O . ILE A 1 191 ? 10.983 -3.087 7.666 1.00 90.06 191 ILE A O 1
ATOM 1521 N N . THR A 1 192 ? 12.665 -4.179 6.652 1.00 93.06 192 THR A N 1
ATOM 1522 C CA . THR A 1 192 ? 12.007 -4.352 5.345 1.00 93.06 192 THR A CA 1
ATOM 1523 C C . THR A 1 192 ? 10.557 -4.816 5.457 1.00 93.06 192 THR A C 1
ATOM 1525 O O . THR A 1 192 ? 9.669 -4.251 4.827 1.00 93.06 192 THR A O 1
ATOM 1528 N N . ALA A 1 193 ? 10.286 -5.822 6.290 1.00 92.75 193 ALA A N 1
ATOM 1529 C CA . ALA A 1 193 ? 8.941 -6.372 6.422 1.00 92.75 193 ALA A CA 1
ATOM 1530 C C . ALA A 1 193 ? 7.953 -5.381 7.076 1.00 92.75 193 ALA A C 1
ATOM 1532 O O . ALA A 1 193 ? 6.791 -5.311 6.675 1.00 92.75 193 ALA A O 1
ATOM 1533 N N . VAL A 1 194 ? 8.422 -4.573 8.035 1.00 94.06 194 VAL A N 1
ATOM 1534 C CA . VAL A 1 194 ? 7.630 -3.490 8.643 1.00 94.06 194 VAL A CA 1
ATOM 1535 C C . VAL A 1 194 ? 7.384 -2.374 7.631 1.00 94.06 194 VAL A C 1
ATOM 1537 O O . VAL A 1 194 ? 6.282 -1.831 7.580 1.00 94.06 194 VAL A O 1
ATOM 1540 N N . ASP A 1 195 ? 8.373 -2.066 6.794 1.00 95.19 195 ASP A N 1
ATOM 1541 C CA . ASP A 1 195 ? 8.247 -1.041 5.762 1.00 95.19 195 ASP A CA 1
ATOM 1542 C C . ASP A 1 195 ? 7.251 -1.454 4.676 1.00 95.19 195 ASP A C 1
ATOM 1544 O O . ASP A 1 195 ? 6.399 -0.656 4.293 1.00 95.19 195 ASP A O 1
ATOM 1548 N N . VAL A 1 196 ? 7.263 -2.719 4.248 1.00 96.62 196 VAL A N 1
ATOM 1549 C CA . VAL A 1 196 ? 6.248 -3.261 3.331 1.00 96.62 196 VAL A CA 1
ATOM 1550 C C . VAL A 1 196 ? 4.843 -3.173 3.934 1.00 96.62 196 VAL A C 1
ATOM 1552 O O . VAL A 1 196 ? 3.916 -2.716 3.258 1.00 96.62 196 VAL A O 1
ATOM 1555 N N . LEU A 1 197 ? 4.677 -3.550 5.207 1.00 96.31 197 LEU A N 1
ATOM 1556 C CA . LEU A 1 197 ? 3.406 -3.415 5.930 1.00 96.31 197 LEU A CA 1
ATOM 1557 C C . LEU A 1 197 ? 2.938 -1.956 5.987 1.00 96.31 197 LEU A C 1
ATOM 1559 O O . LEU A 1 197 ? 1.781 -1.653 5.696 1.00 96.31 197 LEU A O 1
ATOM 1563 N N . GLY A 1 198 ? 3.838 -1.048 6.350 1.00 96.44 198 GLY A N 1
ATOM 1564 C CA . GLY A 1 198 ? 3.538 0.366 6.515 1.00 96.44 198 GLY A CA 1
ATOM 1565 C C . GLY A 1 198 ? 3.217 1.079 5.202 1.00 96.44 198 GLY A C 1
ATOM 1566 O O . GLY A 1 198 ? 2.198 1.760 5.104 1.00 96.44 198 GLY A O 1
ATOM 1567 N N . TYR A 1 199 ? 4.039 0.901 4.166 1.00 98.06 199 TYR A N 1
ATOM 1568 C CA . TYR A 1 199 ? 3.813 1.555 2.877 1.00 98.06 199 TYR A CA 1
ATOM 1569 C C . TYR A 1 199 ? 2.597 0.989 2.139 1.00 98.06 199 TYR A C 1
ATOM 1571 O O . TYR A 1 199 ? 1.848 1.763 1.548 1.00 98.06 199 TYR A O 1
ATOM 1579 N N . SER A 1 200 ? 2.324 -0.320 2.224 1.00 98.25 200 SER A N 1
ATOM 1580 C CA . SER A 1 200 ? 1.081 -0.880 1.665 1.00 98.25 200 SER A CA 1
ATOM 1581 C C . SER A 1 200 ? -0.168 -0.320 2.360 1.00 98.25 200 SER A C 1
ATOM 1583 O O . SER A 1 200 ? -1.139 0.023 1.686 1.00 98.25 200 SER A O 1
ATOM 1585 N N . LEU A 1 201 ? -0.126 -0.128 3.685 1.00 97.50 201 LEU A N 1
ATOM 1586 C CA . LEU A 1 201 ? -1.191 0.537 4.440 1.00 97.50 201 LEU A CA 1
ATOM 1587 C C . LEU A 1 201 ? -1.390 2.000 4.007 1.00 97.50 201 LEU A C 1
ATOM 1589 O O . LEU A 1 201 ? -2.528 2.429 3.816 1.00 97.50 201 LEU A O 1
ATOM 1593 N N . ILE A 1 202 ? -0.302 2.757 3.835 1.00 95.62 202 ILE A N 1
ATOM 1594 C CA . ILE A 1 202 ? -0.346 4.155 3.376 1.00 95.62 202 ILE A CA 1
ATOM 1595 C C . ILE A 1 202 ? -0.938 4.253 1.967 1.00 95.62 202 ILE A C 1
ATOM 1597 O O . ILE A 1 202 ? -1.845 5.050 1.750 1.00 95.62 202 ILE A O 1
ATOM 1601 N N . ILE A 1 203 ? -0.499 3.403 1.035 1.00 96.06 203 ILE A N 1
ATOM 1602 C CA . ILE A 1 203 ? -1.041 3.364 -0.329 1.00 96.06 203 ILE A CA 1
ATOM 1603 C C . ILE A 1 203 ? -2.556 3.121 -0.298 1.00 96.06 203 ILE A C 1
ATOM 1605 O O . ILE A 1 203 ? -3.312 3.857 -0.929 1.00 96.06 203 ILE A O 1
ATOM 1609 N N . LEU A 1 204 ? -3.023 2.127 0.469 1.00 95.88 204 LEU A N 1
ATOM 1610 C CA . LEU A 1 204 ? -4.458 1.853 0.610 1.00 95.88 204 LEU A CA 1
ATOM 1611 C C . LEU A 1 204 ? -5.209 3.048 1.204 1.00 95.88 204 LEU A C 1
ATOM 1613 O O . LEU A 1 204 ? -6.304 3.372 0.739 1.00 95.88 204 LEU A O 1
ATOM 1617 N N . ARG A 1 205 ? -4.637 3.705 2.222 1.00 93.56 205 ARG A N 1
ATOM 1618 C CA . ARG A 1 205 ? -5.217 4.897 2.858 1.00 93.56 205 ARG A CA 1
ATOM 1619 C C . ARG A 1 205 ? -5.422 6.009 1.838 1.00 93.56 205 ARG A C 1
ATOM 1621 O O . ARG A 1 205 ? -6.508 6.589 1.812 1.00 93.56 205 ARG A O 1
ATOM 1628 N N . ASP A 1 206 ? -4.415 6.274 1.016 1.00 90.62 206 ASP A N 1
ATOM 1629 C CA . ASP A 1 206 ? -4.417 7.375 0.056 1.00 90.62 206 ASP A CA 1
ATOM 1630 C C . ASP A 1 206 ? -5.345 7.076 -1.134 1.00 90.62 206 ASP A C 1
ATOM 1632 O O . ASP A 1 206 ? -6.124 7.940 -1.535 1.00 90.62 206 ASP A O 1
ATOM 1636 N N . ILE A 1 207 ? -5.390 5.824 -1.608 1.00 89.88 207 ILE A N 1
ATOM 1637 C CA . ILE A 1 207 ? -6.383 5.366 -2.599 1.00 89.88 207 ILE A CA 1
ATOM 1638 C C . ILE A 1 207 ? -7.808 5.542 -2.063 1.00 89.88 207 ILE A C 1
ATOM 1640 O O . ILE A 1 207 ? -8.681 6.035 -2.772 1.00 89.88 207 ILE A O 1
ATOM 1644 N N . CYS A 1 208 ? -8.064 5.177 -0.804 1.00 88.94 208 CYS A N 1
ATOM 1645 C CA . CYS A 1 208 ? -9.396 5.323 -0.213 1.00 88.94 208 CYS A CA 1
ATOM 1646 C C . CYS A 1 208 ? -9.767 6.786 0.077 1.00 88.94 208 CYS A C 1
ATOM 1648 O O . CYS A 1 208 ? -10.950 7.083 0.239 1.00 88.94 208 CYS A O 1
ATOM 1650 N N . ALA A 1 209 ? -8.783 7.688 0.173 1.00 86.00 209 ALA A N 1
ATOM 1651 C CA . ALA A 1 209 ? -9.006 9.122 0.349 1.00 86.00 209 ALA A CA 1
ATOM 1652 C C . ALA A 1 209 ? -9.453 9.815 -0.947 1.00 86.00 209 ALA A C 1
ATOM 1654 O O . ALA A 1 209 ? -9.991 10.923 -0.892 1.00 86.00 209 ALA A O 1
ATOM 1655 N N . HIS A 1 210 ? -9.224 9.190 -2.107 1.00 77.00 210 HIS A N 1
ATOM 1656 C CA . HIS A 1 210 ? -9.701 9.700 -3.384 1.00 77.00 210 HIS A CA 1
ATOM 1657 C C . HIS A 1 210 ? -11.229 9.580 -3.457 1.00 77.00 210 HIS A C 1
ATOM 1659 O O . HIS A 1 210 ? -11.798 8.555 -3.830 1.00 77.00 210 HIS A O 1
ATOM 1665 N N . ASP A 1 211 ? -11.902 10.665 -3.081 1.00 59.88 211 ASP A N 1
ATOM 1666 C CA . ASP A 1 211 ? -13.327 10.859 -3.315 1.00 59.88 211 ASP A CA 1
ATOM 1667 C C . ASP A 1 211 ? -13.549 10.874 -4.838 1.00 59.88 211 ASP A C 1
ATOM 1669 O O . ASP A 1 211 ? -12.993 11.715 -5.547 1.00 59.88 211 ASP A O 1
ATOM 1673 N N . SER A 1 212 ? -14.392 9.979 -5.362 1.00 53.38 212 SER A N 1
ATOM 1674 C CA . SER A 1 212 ? -14.816 9.951 -6.774 1.00 53.38 212 SER A CA 1
ATOM 1675 C C . SER A 1 212 ? -15.709 11.147 -7.154 1.00 53.38 212 SER A C 1
ATOM 1677 O O . SER A 1 212 ? -16.557 11.060 -8.045 1.00 53.38 212 SER A O 1
ATOM 1679 N N . VAL A 1 213 ? -15.573 12.265 -6.439 1.00 41.75 213 VAL A N 1
ATOM 1680 C CA . VAL A 1 213 ? -16.364 13.480 -6.590 1.00 41.75 213 VAL A CA 1
ATOM 1681 C C . VAL A 1 213 ? -15.885 14.183 -7.856 1.00 41.75 213 VAL A C 1
ATOM 1683 O O . VAL A 1 213 ? -14.982 15.011 -7.828 1.00 41.75 213 VAL A O 1
ATOM 1686 N N . GLY A 1 214 ? -16.482 13.809 -8.988 1.00 44.28 214 GLY A N 1
ATOM 1687 C CA . GLY A 1 214 ? -16.306 14.521 -10.253 1.00 44.28 214 GLY A CA 1
ATOM 1688 C C . GLY A 1 214 ? -16.446 13.688 -11.524 1.00 44.28 214 GLY A C 1
ATOM 1689 O O . GLY A 1 214 ? -16.641 14.272 -12.586 1.00 44.28 214 GLY A O 1
ATOM 1690 N N . CYS A 1 215 ? -16.394 12.355 -11.465 1.00 36.81 215 CYS A N 1
ATOM 1691 C CA . CYS A 1 215 ? -16.576 11.541 -12.669 1.00 36.81 215 CYS A CA 1
ATOM 1692 C C . CYS A 1 215 ? -18.031 11.088 -12.812 1.00 36.81 215 CYS A C 1
ATOM 1694 O O . CYS A 1 215 ? -18.472 10.147 -12.156 1.00 36.81 215 CYS A O 1
ATOM 1696 N N . ASN A 1 216 ? -18.757 11.739 -13.722 1.00 42.38 216 ASN A N 1
ATOM 1697 C CA . ASN A 1 216 ? -19.925 11.151 -14.371 1.00 42.38 216 ASN A CA 1
ATOM 1698 C C . ASN A 1 216 ? -19.474 9.883 -15.108 1.00 42.38 216 ASN A C 1
ATOM 1700 O O . ASN A 1 216 ? -19.039 9.952 -16.254 1.00 42.38 216 ASN A O 1
ATOM 1704 N N . ALA A 1 217 ? -19.530 8.731 -14.453 1.00 41.22 217 ALA A N 1
ATOM 1705 C CA . ALA A 1 217 ? -19.383 7.454 -15.123 1.00 41.22 217 ALA A CA 1
ATOM 1706 C C . ALA A 1 217 ? -20.141 6.396 -14.331 1.00 41.22 217 ALA A C 1
ATOM 1708 O O . ALA A 1 217 ? -19.688 5.938 -13.286 1.00 41.22 217 ALA A O 1
ATOM 1709 N N . GLU A 1 218 ? -21.258 5.952 -14.895 1.00 45.62 218 GLU A N 1
ATOM 1710 C CA . GLU A 1 218 ? -22.074 4.810 -14.462 1.00 45.62 218 GLU A CA 1
ATOM 1711 C C . GLU A 1 218 ? -21.273 3.483 -14.379 1.00 45.62 218 GLU A C 1
ATOM 1713 O O . GLU A 1 218 ? -21.808 2.463 -13.962 1.00 45.62 218 GLU A O 1
ATOM 1718 N N . ASN A 1 219 ? -19.971 3.513 -14.707 1.00 47.38 219 ASN A N 1
ATOM 1719 C CA . ASN A 1 219 ? -19.036 2.387 -14.741 1.00 47.38 219 ASN A CA 1
ATOM 1720 C C . ASN A 1 219 ? -17.748 2.593 -13.911 1.00 47.38 219 ASN A C 1
ATOM 1722 O O . ASN A 1 219 ? -16.866 1.731 -13.949 1.00 47.38 219 ASN A O 1
ATOM 1726 N N . ALA A 1 220 ? -17.584 3.707 -13.180 1.00 54.41 220 ALA A N 1
ATOM 1727 C CA . ALA A 1 220 ? -16.431 3.867 -12.290 1.00 54.41 220 ALA A CA 1
ATOM 1728 C C . ALA A 1 220 ? -16.572 2.881 -11.122 1.00 54.41 220 ALA A C 1
ATOM 1730 O O . ALA A 1 220 ? -17.371 3.078 -10.207 1.00 54.41 220 ALA A O 1
ATOM 1731 N N . THR A 1 221 ? -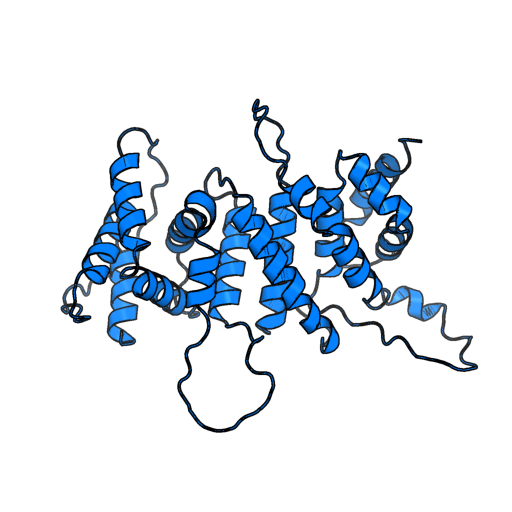15.827 1.778 -11.184 1.00 64.25 221 THR A N 1
ATOM 1732 C CA . THR A 1 221 ? -15.816 0.778 -10.116 1.00 64.25 221 THR A CA 1
ATOM 1733 C C . THR A 1 221 ? -15.328 1.454 -8.839 1.00 64.25 221 THR A C 1
ATOM 1735 O O . THR A 1 221 ? -14.172 1.863 -8.770 1.00 64.25 221 THR A O 1
ATOM 1738 N N . ASP A 1 222 ? -16.203 1.583 -7.839 1.00 83.81 222 ASP A N 1
ATOM 1739 C CA . ASP A 1 222 ? -15.826 2.123 -6.531 1.00 83.81 222 ASP A CA 1
ATOM 1740 C C . ASP A 1 222 ? -14.809 1.170 -5.887 1.00 83.81 222 ASP A C 1
ATOM 1742 O O . ASP A 1 222 ? -15.160 0.125 -5.330 1.00 83.81 222 ASP A O 1
ATOM 1746 N N . VAL A 1 223 ? -13.528 1.520 -6.014 1.00 87.38 223 VAL A N 1
ATOM 1747 C CA . VAL A 1 223 ? -12.389 0.742 -5.511 1.00 87.38 223 VAL A CA 1
ATOM 1748 C C . VAL A 1 223 ? -12.498 0.485 -4.009 1.00 87.38 223 VAL A C 1
ATOM 1750 O O . VAL A 1 223 ? -12.081 -0.572 -3.536 1.00 87.38 223 VAL A O 1
ATOM 1753 N N . VAL A 1 224 ? -13.132 1.398 -3.264 1.00 89.56 224 VAL A N 1
ATOM 1754 C CA . VAL A 1 224 ? -13.383 1.222 -1.834 1.00 89.56 224 VAL A CA 1
ATOM 1755 C C . VAL A 1 224 ? -14.402 0.108 -1.622 1.00 89.56 224 VAL A C 1
ATOM 1757 O O . VAL A 1 224 ? -14.148 -0.787 -0.823 1.00 89.56 224 VAL A O 1
ATOM 1760 N N . ASN A 1 225 ? -15.504 0.069 -2.378 1.00 90.19 225 ASN A N 1
ATOM 1761 C CA . ASN A 1 225 ? -16.486 -1.021 -2.267 1.00 90.19 225 ASN A CA 1
ATOM 1762 C C . ASN A 1 225 ? -15.886 -2.382 -2.630 1.00 90.19 225 ASN A C 1
ATOM 1764 O O . ASN A 1 225 ? -16.217 -3.381 -1.990 1.00 90.19 225 ASN A O 1
ATOM 1768 N N . VAL A 1 226 ? -14.967 -2.421 -3.601 1.00 92.06 226 VAL A N 1
ATOM 1769 C CA . VAL A 1 226 ? -14.189 -3.632 -3.888 1.00 92.06 226 VAL A CA 1
ATOM 1770 C C . VAL A 1 226 ? -13.384 -4.039 -2.653 1.00 92.06 226 VAL A C 1
ATOM 1772 O O . VAL A 1 226 ? -13.536 -5.150 -2.164 1.00 92.06 226 VAL A O 1
ATOM 1775 N N . LEU A 1 227 ? -12.576 -3.154 -2.073 1.00 93.88 227 LEU A N 1
ATOM 1776 C CA . LEU A 1 227 ? -11.812 -3.479 -0.861 1.00 93.88 227 LEU A CA 1
ATOM 1777 C C . LEU A 1 227 ? -12.709 -3.945 0.303 1.00 93.88 227 LEU A C 1
ATOM 1779 O O . LEU A 1 227 ? -12.375 -4.889 1.025 1.00 93.88 227 LEU A O 1
ATOM 1783 N N . LEU A 1 228 ? -13.882 -3.327 0.462 1.00 92.94 228 LEU A N 1
ATOM 1784 C CA . LEU A 1 228 ? -14.869 -3.699 1.473 1.00 92.94 228 LEU A CA 1
ATOM 1785 C C . LEU A 1 228 ? -15.443 -5.105 1.255 1.00 92.94 228 LEU A C 1
ATOM 1787 O O . LEU A 1 228 ? -15.653 -5.820 2.244 1.00 92.94 228 LEU A O 1
ATOM 1791 N N . SER A 1 229 ? -15.675 -5.517 0.002 1.00 93.94 229 SER A N 1
ATOM 1792 C CA . SER A 1 229 ? -16.150 -6.869 -0.322 1.00 93.94 229 SER A CA 1
ATOM 1793 C C . SER A 1 229 ? -15.085 -7.936 -0.065 1.00 93.94 229 SER A C 1
ATOM 1795 O O . SER A 1 229 ? -15.428 -9.069 0.253 1.00 93.94 229 SER A O 1
ATOM 1797 N N . TYR A 1 230 ? -13.801 -7.571 -0.142 1.00 95.19 230 TYR A N 1
ATOM 1798 C CA . TYR A 1 230 ? -12.671 -8.447 0.194 1.00 95.19 230 TYR A CA 1
ATOM 1799 C C . TYR A 1 230 ? -12.320 -8.459 1.693 1.00 95.19 230 TYR A C 1
ATOM 1801 O O . TYR A 1 230 ? -11.389 -9.152 2.099 1.00 95.19 230 TYR A O 1
ATOM 1809 N N . GLY A 1 231 ? -13.083 -7.749 2.532 1.00 94.81 231 GLY A N 1
ATOM 1810 C CA . GLY A 1 231 ? -12.941 -7.808 3.988 1.00 94.81 231 GLY A CA 1
ATOM 1811 C C . GLY A 1 231 ? -11.877 -6.873 4.566 1.00 94.81 231 GLY A C 1
ATOM 1812 O O . GLY A 1 231 ? -11.313 -7.167 5.620 1.00 94.81 231 GLY A O 1
ATOM 1813 N N . LEU A 1 232 ? -11.582 -5.748 3.898 1.00 95.56 232 LEU A N 1
ATOM 1814 C CA . LEU A 1 232 ? -10.599 -4.777 4.391 1.00 95.56 232 LEU A CA 1
ATOM 1815 C C . LEU A 1 232 ? -10.918 -4.286 5.815 1.00 95.56 232 LEU A C 1
ATOM 1817 O O . LEU A 1 232 ? -10.030 -4.277 6.661 1.00 95.56 232 LEU A O 1
ATOM 1821 N N . ILE A 1 233 ? -12.173 -3.919 6.105 1.00 93.44 233 ILE A N 1
ATOM 1822 C CA . ILE A 1 233 ? -12.566 -3.414 7.435 1.00 93.44 233 ILE A CA 1
ATOM 1823 C C . ILE A 1 233 ? -12.334 -4.466 8.517 1.00 93.44 233 ILE A C 1
ATOM 1825 O O . ILE A 1 233 ? -11.786 -4.142 9.564 1.00 93.44 233 ILE A O 1
ATOM 1829 N N . GLU A 1 234 ? -12.709 -5.719 8.274 1.00 94.88 234 GLU A N 1
ATOM 1830 C CA . GLU A 1 234 ? -12.495 -6.805 9.226 1.00 94.88 234 GLU A CA 1
ATOM 1831 C C . GLU A 1 234 ? -11.017 -7.009 9.521 1.00 94.88 234 GLU A C 1
ATOM 1833 O O . GLU A 1 234 ? -10.640 -7.077 10.687 1.00 94.88 234 GLU A O 1
ATOM 1838 N N . LEU A 1 235 ? -10.179 -7.035 8.482 1.00 96.38 235 LEU A N 1
ATOM 1839 C CA . LEU A 1 235 ? -8.737 -7.158 8.657 1.00 96.38 235 LEU A CA 1
ATOM 1840 C C . LEU A 1 235 ? -8.175 -5.992 9.482 1.00 96.38 235 LEU A C 1
ATOM 1842 O O . LEU A 1 235 ? -7.403 -6.222 10.407 1.00 96.38 235 LEU A O 1
ATOM 1846 N N . LEU A 1 236 ? -8.580 -4.753 9.190 1.00 95.25 236 LEU A N 1
ATOM 1847 C CA . LEU A 1 236 ? -8.112 -3.573 9.923 1.00 95.25 236 LEU A CA 1
ATOM 1848 C C . LEU A 1 236 ? -8.576 -3.568 11.384 1.00 95.25 236 LEU A C 1
ATOM 1850 O O . LEU A 1 236 ? -7.810 -3.162 12.252 1.00 95.25 236 LEU A O 1
ATOM 1854 N N . LEU A 1 237 ? -9.797 -4.030 11.669 1.00 92.81 237 LEU A N 1
ATOM 1855 C CA . LEU A 1 237 ? -10.304 -4.158 13.038 1.00 92.81 237 LEU A CA 1
ATOM 1856 C C . LEU A 1 237 ? -9.573 -5.255 13.819 1.00 92.81 237 LEU A C 1
ATOM 1858 O O . LEU A 1 237 ? -9.245 -5.029 14.980 1.00 92.81 237 LEU A O 1
ATOM 1862 N N . ILE A 1 238 ? -9.284 -6.399 13.189 1.00 93.00 238 ILE A N 1
ATOM 1863 C CA . ILE A 1 238 ? -8.473 -7.471 13.788 1.00 93.00 238 ILE A CA 1
ATOM 1864 C C . ILE A 1 238 ? -7.079 -6.933 14.113 1.00 93.00 238 ILE A C 1
ATOM 1866 O O . ILE A 1 238 ? -6.651 -6.980 15.261 1.00 93.00 238 ILE A O 1
ATOM 1870 N N . VAL A 1 239 ? -6.409 -6.335 13.123 1.00 92.38 239 VAL A N 1
ATOM 1871 C CA . VAL A 1 239 ? -5.071 -5.763 13.304 1.00 92.38 239 VAL A CA 1
ATOM 1872 C C . VAL A 1 239 ? -5.074 -4.704 14.403 1.00 92.38 239 VAL A C 1
ATOM 1874 O O . VAL A 1 239 ? -4.179 -4.705 15.234 1.00 92.38 239 VAL A O 1
ATOM 1877 N N . LEU A 1 240 ? -6.066 -3.812 14.444 1.00 89.88 240 LEU A N 1
ATOM 1878 C CA . LEU A 1 240 ? -6.143 -2.766 15.463 1.00 89.88 240 LEU A CA 1
ATOM 1879 C C . LEU A 1 240 ? -6.446 -3.318 16.865 1.00 89.88 240 LEU A C 1
ATOM 1881 O O . LEU A 1 240 ? -5.933 -2.775 17.843 1.00 89.88 240 LEU A O 1
ATOM 1885 N N . GLY A 1 241 ? -7.270 -4.365 16.961 1.00 87.69 241 GLY A N 1
ATOM 1886 C CA . GLY A 1 241 ? -7.630 -5.025 18.218 1.00 87.69 241 GLY A CA 1
ATOM 1887 C C . GLY A 1 241 ? -6.496 -5.832 18.838 1.00 87.69 241 GLY A C 1
ATOM 1888 O O . GLY A 1 241 ? -6.387 -5.877 20.060 1.00 87.69 241 GLY A O 1
ATOM 1889 N N . ASP A 1 242 ? -5.610 -6.380 18.010 1.00 87.62 242 ASP A N 1
ATOM 1890 C CA . ASP A 1 242 ? -4.415 -7.100 18.451 1.00 87.62 242 ASP A CA 1
ATOM 1891 C C . ASP A 1 242 ? -3.343 -6.186 19.077 1.00 87.62 242 ASP A C 1
ATOM 1893 O O . ASP A 1 242 ? -2.427 -6.673 19.744 1.00 87.62 242 ASP A O 1
ATOM 1897 N N . LEU A 1 243 ? -3.411 -4.866 18.858 1.00 85.50 243 LEU A N 1
ATOM 1898 C CA . LEU A 1 243 ? -2.377 -3.931 19.309 1.00 85.50 243 LEU A CA 1
ATOM 1899 C C . LEU A 1 243 ? -2.521 -3.551 20.789 1.00 85.50 243 LEU A C 1
ATOM 1901 O O . LEU A 1 243 ? -3.614 -3.262 21.274 1.00 85.50 243 LEU A O 1
ATOM 1905 N N . GLU A 1 244 ? -1.388 -3.405 21.484 1.00 75.62 244 GLU A N 1
ATOM 1906 C CA . GLU A 1 244 ? -1.328 -2.931 22.874 1.00 75.62 244 GLU A CA 1
ATOM 1907 C C . GLU A 1 244 ? -2.148 -1.642 23.084 1.00 75.62 244 GLU A C 1
ATOM 1909 O O . GLU A 1 244 ? -1.972 -0.664 22.343 1.00 75.62 244 GLU A O 1
ATOM 1914 N N . PRO A 1 245 ? -3.009 -1.578 24.119 1.00 66.25 245 PRO A N 1
ATOM 1915 C CA . PRO A 1 245 ? -3.665 -0.352 24.545 1.00 66.25 245 PRO A CA 1
ATOM 1916 C C . PRO A 1 245 ? -2.639 0.749 24.841 1.00 66.25 245 PRO A C 1
ATOM 1918 O O . PRO A 1 245 ? -1.537 0.488 25.330 1.00 66.25 245 PRO A O 1
ATOM 1921 N N . LEU A 1 246 ? -2.994 2.004 24.549 1.00 59.94 246 LEU A N 1
ATOM 1922 C CA . LEU A 1 246 ? -2.119 3.150 24.819 1.00 59.94 246 LEU A CA 1
ATOM 1923 C C . LEU A 1 246 ? -1.806 3.244 26.325 1.00 59.94 246 LEU A C 1
ATOM 1925 O O . LEU A 1 246 ? -2.648 2.944 27.175 1.00 59.94 246 LEU A O 1
ATOM 1929 N N . ALA A 1 247 ? -0.582 3.674 26.654 1.00 52.59 247 ALA A N 1
ATOM 1930 C CA . ALA A 1 247 ? 0.045 3.567 27.980 1.00 52.59 247 ALA A CA 1
ATOM 1931 C C . ALA A 1 247 ? -0.753 4.174 29.156 1.00 52.59 247 ALA A C 1
ATOM 1933 O O . ALA A 1 247 ? -0.475 3.874 30.315 1.00 52.59 247 ALA A O 1
ATOM 1934 N N . ILE A 1 248 ? -1.769 4.991 28.886 1.00 47.66 248 ILE A N 1
ATOM 1935 C CA . ILE A 1 248 ? -2.590 5.661 29.900 1.00 47.66 248 ILE A CA 1
ATOM 1936 C C . ILE A 1 248 ? -3.590 4.697 30.563 1.00 47.66 248 ILE A C 1
ATOM 1938 O O . ILE A 1 248 ? -3.922 4.878 31.732 1.00 47.66 248 ILE A O 1
ATOM 1942 N N . ILE A 1 249 ? -3.969 3.599 29.898 1.00 49.50 249 ILE A N 1
ATOM 1943 C CA . ILE A 1 249 ? -4.825 2.549 30.489 1.00 49.50 249 ILE A CA 1
ATOM 1944 C C . ILE A 1 249 ? -4.029 1.650 31.464 1.00 49.50 249 ILE A C 1
ATOM 1946 O O . ILE A 1 249 ? -4.598 1.035 32.370 1.00 49.50 249 ILE A O 1
ATOM 1950 N N . ARG A 1 250 ? -2.686 1.640 31.386 1.00 47.88 250 ARG A N 1
ATOM 1951 C CA . ARG A 1 250 ? -1.838 0.895 32.342 1.00 47.88 250 ARG A CA 1
ATOM 1952 C C . ARG A 1 250 ? -1.873 1.465 33.765 1.00 47.88 250 ARG A C 1
ATOM 1954 O O . ARG A 1 250 ? -1.521 0.744 34.693 1.00 47.88 250 ARG A O 1
ATOM 1961 N N . LYS A 1 251 ? -2.308 2.717 33.971 1.00 42.69 251 LYS A N 1
ATOM 1962 C CA . LYS A 1 251 ? -2.424 3.303 35.322 1.00 42.69 251 LYS A CA 1
ATOM 1963 C C . LYS A 1 251 ? -3.713 2.929 36.068 1.00 42.69 251 LYS A C 1
ATOM 1965 O O . LYS A 1 251 ? -3.753 3.138 37.272 1.00 42.69 251 LYS A O 1
ATOM 1970 N N . GLY A 1 252 ? -4.715 2.348 35.400 1.00 41.62 252 GLY A N 1
ATOM 1971 C CA . GLY A 1 252 ? -5.970 1.912 36.035 1.00 41.62 252 GLY A CA 1
ATOM 1972 C C . GLY A 1 252 ? -6.059 0.414 36.351 1.00 41.62 252 GLY A C 1
ATOM 1973 O O . GLY A 1 252 ? -6.914 0.012 37.128 1.00 41.62 252 GLY A O 1
ATOM 1974 N N . THR A 1 253 ? -5.176 -0.413 35.781 1.00 42.25 253 THR A N 1
ATOM 1975 C CA . THR A 1 253 ? -5.353 -1.884 35.761 1.00 42.25 253 THR A CA 1
ATOM 1976 C C . THR A 1 253 ? -4.314 -2.640 36.603 1.00 42.25 253 THR A C 1
ATOM 1978 O O . THR A 1 253 ? -4.218 -3.857 36.536 1.00 42.25 253 THR A O 1
ATOM 1981 N N . LYS A 1 254 ? -3.535 -1.947 37.445 1.00 43.09 254 LYS A N 1
ATOM 1982 C CA . LYS A 1 254 ? -2.552 -2.574 38.355 1.00 43.09 254 LYS A CA 1
ATOM 1983 C C . LYS A 1 254 ? -3.153 -3.144 39.653 1.00 43.09 254 LYS A C 1
ATOM 1985 O O . LYS A 1 254 ? -2.414 -3.366 40.604 1.00 43.09 254 LYS A O 1
ATOM 1990 N N . GLN A 1 255 ? -4.468 -3.357 39.730 1.00 39.84 255 GLN A N 1
ATOM 1991 C CA . GLN A 1 255 ? -5.118 -3.789 40.978 1.00 39.84 255 GLN A CA 1
ATOM 1992 C C . GLN A 1 255 ? -5.979 -5.053 40.873 1.00 39.84 255 GLN A C 1
ATOM 1994 O O . GLN A 1 255 ? -6.773 -5.322 41.765 1.00 39.84 255 GLN A O 1
ATOM 1999 N N . SER A 1 256 ? -5.809 -5.858 39.825 1.00 37.31 256 SER A N 1
ATOM 2000 C CA . SER A 1 256 ? -6.511 -7.141 39.710 1.00 37.31 256 SER A CA 1
ATOM 2001 C C . SER A 1 256 ? -5.644 -8.182 39.006 1.00 37.31 256 SER A C 1
ATOM 2003 O O . SER A 1 256 ? -6.011 -8.709 37.960 1.00 37.31 256 SER A O 1
ATOM 2005 N N . GLU A 1 257 ? -4.474 -8.479 39.566 1.00 41.22 257 GLU A N 1
ATOM 2006 C CA . GLU A 1 257 ? -3.800 -9.744 39.275 1.00 41.22 257 GLU A CA 1
ATOM 2007 C C . GLU A 1 257 ? -4.269 -10.764 40.308 1.00 41.22 257 GLU A C 1
ATOM 2009 O O . GLU A 1 257 ? -3.767 -10.807 41.426 1.00 41.22 257 GLU A O 1
ATOM 2014 N N . ASN A 1 258 ? -5.288 -11.538 39.936 1.00 41.25 258 ASN A N 1
ATOM 2015 C CA . ASN A 1 258 ? -5.479 -12.898 40.418 1.00 41.25 258 ASN A CA 1
ATOM 2016 C C . ASN A 1 258 ? -6.319 -13.689 39.401 1.00 41.25 258 ASN A C 1
ATOM 2018 O O . ASN A 1 258 ? -7.499 -13.411 39.209 1.00 41.25 258 ASN A O 1
ATOM 2022 N N . GLN A 1 259 ? -5.658 -14.710 38.851 1.00 42.09 259 GLN A N 1
ATOM 2023 C CA . GLN A 1 259 ? -6.163 -15.939 38.225 1.00 42.09 259 GLN A CA 1
ATOM 2024 C C . GLN A 1 259 ? -6.459 -15.978 36.710 1.00 42.09 259 GLN A C 1
ATOM 2026 O O . GLN A 1 259 ? -7.397 -15.378 36.201 1.00 42.09 259 GLN A O 1
ATOM 2031 N N . ASP A 1 260 ? -5.614 -16.797 36.068 1.00 35.81 260 ASP A N 1
ATOM 2032 C CA . ASP A 1 260 ? -5.871 -17.845 35.073 1.00 35.81 260 ASP A CA 1
ATOM 2033 C C . ASP A 1 260 ? -6.415 -17.537 33.667 1.00 35.81 260 ASP A C 1
ATOM 2035 O O . ASP A 1 260 ? -7.530 -17.071 33.465 1.00 35.81 260 ASP A O 1
ATOM 2039 N N . GLY A 1 261 ? -5.639 -18.015 32.680 1.00 39.22 261 GLY A N 1
ATOM 2040 C CA . GLY A 1 261 ? -6.153 -18.524 31.404 1.00 39.22 261 GLY A CA 1
ATOM 2041 C C . GLY A 1 261 ? -5.896 -17.642 30.181 1.00 39.22 261 GLY A C 1
ATOM 2042 O O . GLY A 1 261 ? -6.687 -16.764 29.874 1.00 39.22 261 GLY A O 1
ATOM 2043 N N . ALA A 1 262 ? -4.826 -17.951 29.434 1.00 42.25 262 ALA A N 1
ATOM 2044 C CA . ALA A 1 262 ? -4.469 -17.373 28.130 1.00 42.25 262 ALA A CA 1
ATOM 2045 C C . ALA A 1 262 ? -4.285 -15.842 28.119 1.00 42.25 262 ALA A C 1
ATOM 2047 O O . ALA A 1 262 ? -5.121 -15.081 27.635 1.00 42.25 262 ALA A O 1
ATOM 2048 N N . SER A 1 263 ? -3.116 -15.392 28.588 1.00 39.28 263 SER A N 1
ATOM 2049 C CA . SER A 1 263 ? -2.606 -14.045 28.313 1.00 39.28 263 SER A CA 1
ATOM 2050 C C . SER A 1 263 ? -2.558 -13.825 26.795 1.00 39.28 263 SER A C 1
ATOM 2052 O O . SER A 1 263 ? -1.595 -14.223 26.139 1.00 39.28 263 SER A O 1
ATOM 2054 N N . CYS A 1 264 ? -3.578 -13.178 26.231 1.00 44.69 264 CYS A N 1
ATOM 2055 C CA . CYS A 1 264 ? -3.489 -12.576 24.907 1.00 44.69 264 CYS A CA 1
ATOM 2056 C C . CYS A 1 264 ? -2.378 -11.522 24.972 1.00 44.69 264 CYS A C 1
ATOM 2058 O O . CYS A 1 264 ? -2.585 -10.420 25.482 1.00 44.69 264 CYS A O 1
ATOM 2060 N N . SER A 1 265 ? -1.169 -11.885 24.538 1.00 59.78 265 SER A N 1
ATOM 2061 C CA . SER A 1 265 ? -0.039 -10.967 24.485 1.00 59.78 265 SER A CA 1
ATOM 2062 C C . SER A 1 265 ? -0.339 -9.928 23.411 1.00 59.78 265 SER A C 1
ATOM 2064 O O . SER A 1 265 ? -0.168 -10.171 22.217 1.00 59.78 265 SER A O 1
ATOM 2066 N N . LEU A 1 266 ? -0.860 -8.786 23.836 1.00 70.25 266 LEU A N 1
ATOM 2067 C CA . LEU A 1 266 ? -1.121 -7.668 22.945 1.00 70.25 266 LEU A CA 1
ATOM 2068 C C . LEU A 1 266 ? 0.184 -7.244 22.253 1.00 70.25 266 LEU A C 1
ATOM 2070 O O . LEU A 1 266 ? 1.235 -7.147 22.891 1.00 70.25 266 LEU A O 1
ATOM 2074 N N . LYS A 1 267 ? 0.112 -7.000 20.945 1.00 83.00 267 LYS A N 1
ATOM 2075 C CA . LYS A 1 267 ? 1.277 -6.773 20.083 1.00 83.00 267 LYS A CA 1
ATOM 2076 C C . LYS A 1 267 ? 1.675 -5.291 20.101 1.00 83.00 267 LYS A C 1
ATOM 2078 O O . LYS A 1 267 ? 0.804 -4.419 20.014 1.00 83.00 267 LYS A O 1
ATOM 2083 N N . PRO A 1 268 ? 2.966 -4.942 20.216 1.00 85.69 268 PRO A N 1
ATOM 2084 C CA . PRO A 1 268 ? 3.379 -3.546 20.153 1.00 85.69 268 PRO A CA 1
ATOM 2085 C C . PRO A 1 268 ? 3.209 -2.987 18.730 1.00 85.69 268 PRO A C 1
ATOM 2087 O O . PRO A 1 268 ? 3.200 -3.720 17.744 1.00 85.69 268 PRO A O 1
ATOM 2090 N N . CYS A 1 269 ? 3.113 -1.660 18.601 1.00 87.88 269 CYS A N 1
ATOM 2091 C CA . CYS A 1 269 ? 3.098 -1.024 17.282 1.00 87.88 269 CYS A CA 1
ATOM 2092 C C . CYS A 1 269 ? 4.460 -1.203 16.581 1.00 87.88 269 CYS A C 1
ATOM 2094 O O . CYS A 1 269 ? 5.482 -0.864 17.189 1.00 87.88 269 CYS A O 1
ATOM 2096 N N . PRO A 1 270 ? 4.491 -1.635 15.308 1.00 90.25 270 PRO A N 1
ATOM 2097 C CA . PRO A 1 270 ? 5.730 -1.890 14.575 1.00 90.25 270 PRO A CA 1
ATOM 2098 C C . PRO A 1 270 ? 6.463 -0.602 14.158 1.00 90.25 270 PRO A C 1
ATOM 2100 O O . PRO A 1 270 ? 7.671 -0.628 13.955 1.00 90.25 270 PRO A O 1
ATOM 2103 N N . TYR A 1 271 ? 5.764 0.538 14.074 1.00 91.31 271 TYR A N 1
ATOM 2104 C CA . TYR A 1 271 ? 6.348 1.864 13.829 1.00 91.31 271 TYR A CA 1
ATOM 2105 C C . TYR A 1 271 ? 5.484 2.991 14.431 1.00 91.31 271 TYR A C 1
ATOM 2107 O O . TYR A 1 271 ? 4.298 2.806 14.745 1.00 91.31 271 TYR A O 1
ATOM 2115 N N . LYS A 1 272 ? 6.069 4.186 14.594 1.00 87.75 272 LYS A N 1
ATOM 2116 C CA . LYS A 1 272 ? 5.389 5.391 15.096 1.00 87.75 272 LYS A CA 1
ATOM 2117 C C . LYS A 1 272 ? 4.353 5.876 14.078 1.00 87.75 272 LYS A C 1
ATOM 2119 O O . LYS A 1 272 ? 4.701 6.309 12.985 1.00 87.75 272 LYS A O 1
ATOM 2124 N N . GLY A 1 273 ? 3.077 5.849 14.463 1.00 86.38 273 GLY A N 1
ATOM 2125 C CA . GLY A 1 273 ? 1.956 6.261 13.609 1.00 86.38 273 GLY A CA 1
ATOM 2126 C C . GLY A 1 27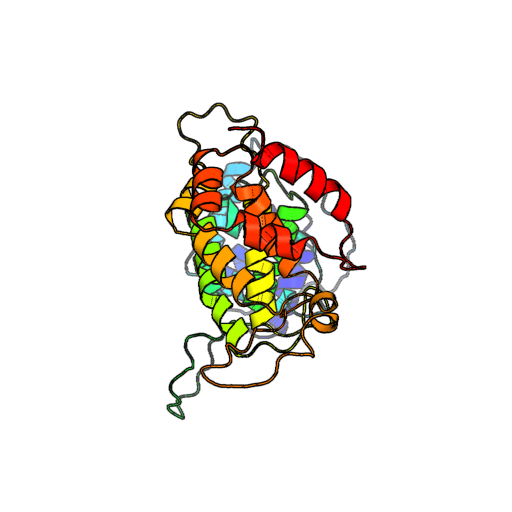3 ? 1.121 5.112 13.038 1.00 86.38 273 GLY A C 1
ATOM 2127 O O . GLY A 1 273 ? 0.063 5.385 12.483 1.00 86.38 273 GLY A O 1
ATOM 2128 N N . PHE A 1 274 ? 1.499 3.846 13.255 1.00 90.31 274 PHE A N 1
ATOM 2129 C CA . PHE A 1 274 ? 0.776 2.689 12.700 1.00 90.31 274 PHE A CA 1
ATOM 2130 C C . PHE A 1 274 ? -0.728 2.685 13.022 1.00 90.31 274 PHE A C 1
ATOM 2132 O O . PHE A 1 274 ? -1.566 2.566 12.132 1.00 90.31 274 PHE A O 1
ATOM 2139 N N . LYS A 1 275 ? -1.091 2.913 14.292 1.00 88.19 275 LYS A N 1
ATOM 2140 C CA . LYS A 1 275 ? -2.499 3.026 14.710 1.00 88.19 275 LYS A CA 1
ATOM 2141 C C . LYS A 1 275 ? -3.226 4.161 14.000 1.00 88.19 275 LYS A C 1
ATOM 2143 O O . LYS A 1 275 ? -4.344 3.972 13.542 1.00 88.19 275 LYS A O 1
ATOM 2148 N N . ARG A 1 276 ? -2.594 5.334 13.899 1.00 86.75 276 ARG A N 1
ATOM 2149 C CA . ARG A 1 276 ? -3.166 6.487 13.192 1.00 86.75 276 ARG A CA 1
ATOM 2150 C C . ARG A 1 276 ? -3.460 6.118 11.740 1.00 86.75 276 ARG A C 1
ATOM 2152 O O . ARG A 1 276 ? -4.544 6.428 11.265 1.00 86.75 276 ARG A O 1
ATOM 2159 N N . ASP A 1 277 ? -2.532 5.447 11.066 1.00 90.50 277 ASP A N 1
ATOM 2160 C CA . ASP A 1 277 ? -2.683 5.093 9.655 1.00 90.50 277 ASP A CA 1
ATOM 2161 C C . ASP A 1 277 ? -3.823 4.080 9.438 1.00 90.50 277 ASP A C 1
ATOM 2163 O O . ASP A 1 277 ? -4.640 4.277 8.539 1.00 90.50 277 ASP A O 1
ATOM 2167 N N . ILE A 1 278 ? -3.966 3.070 10.313 1.00 92.50 278 ILE A N 1
ATOM 2168 C CA . ILE A 1 278 ? -5.103 2.126 10.285 1.00 92.50 278 ILE A CA 1
ATOM 2169 C C . ILE A 1 278 ? -6.428 2.865 10.463 1.00 92.50 278 ILE A C 1
ATOM 2171 O O . ILE A 1 278 ? -7.374 2.679 9.699 1.00 92.50 278 ILE A O 1
ATOM 2175 N N . VAL A 1 279 ? -6.502 3.705 11.492 1.00 89.25 279 VAL A N 1
ATOM 2176 C CA . VAL A 1 279 ? -7.733 4.402 11.865 1.00 89.25 279 VAL A CA 1
ATOM 2177 C C . VAL A 1 279 ? -8.109 5.425 10.781 1.00 89.25 279 VAL A C 1
ATOM 2179 O O . VAL A 1 279 ? -9.287 5.548 10.456 1.00 89.25 279 VAL A O 1
ATOM 2182 N N . ALA A 1 280 ? -7.133 6.077 10.138 1.00 88.56 280 ALA A N 1
ATOM 2183 C CA . ALA A 1 280 ? -7.350 6.932 8.970 1.00 88.56 280 ALA A CA 1
ATOM 2184 C C . ALA A 1 280 ? -7.853 6.147 7.746 1.00 88.56 280 ALA A C 1
ATOM 2186 O O . ALA A 1 280 ? -8.759 6.613 7.060 1.00 88.56 280 ALA A O 1
ATOM 2187 N N . LEU A 1 281 ? -7.331 4.943 7.488 1.00 92.50 281 LEU A N 1
ATOM 2188 C CA . LEU A 1 281 ? -7.817 4.099 6.393 1.00 92.50 281 LEU A CA 1
ATOM 2189 C C . LEU A 1 281 ? -9.264 3.635 6.624 1.00 92.50 281 LEU A C 1
ATOM 2191 O O . LEU A 1 281 ? -10.091 3.765 5.722 1.00 92.50 281 LEU A O 1
ATOM 2195 N N . ILE A 1 282 ? -9.602 3.157 7.830 1.00 91.88 282 ILE A N 1
ATOM 2196 C CA . ILE A 1 282 ? -11.001 2.866 8.207 1.00 91.88 282 ILE A CA 1
ATOM 2197 C C . ILE A 1 282 ? -11.849 4.130 8.013 1.00 91.88 282 ILE A C 1
ATOM 2199 O O . ILE A 1 282 ? -12.932 4.069 7.428 1.00 91.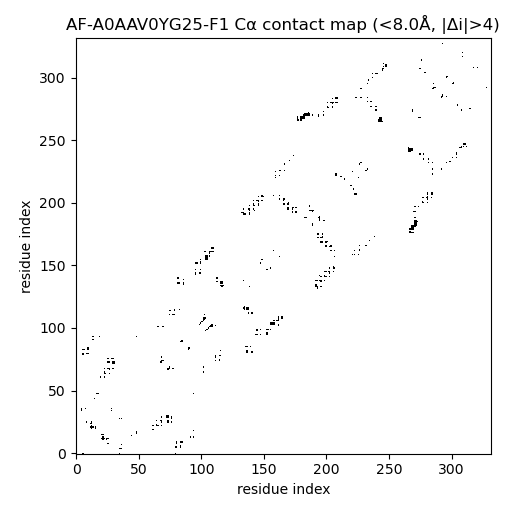88 282 ILE A O 1
ATOM 2203 N N . GLY A 1 283 ? -11.296 5.267 8.445 1.00 87.81 283 GLY A N 1
ATOM 2204 C CA . GLY A 1 283 ? -11.738 6.624 8.166 1.00 87.81 283 GLY A CA 1
ATOM 2205 C C . GLY A 1 283 ? -12.285 6.800 6.750 1.00 87.81 283 GLY A C 1
ATOM 2206 O O . GLY A 1 283 ? -13.486 6.912 6.491 1.00 87.81 283 GLY A O 1
ATOM 2207 N N . ASN A 1 284 ? -11.353 6.757 5.815 1.00 89.19 284 ASN A N 1
ATOM 2208 C CA . ASN A 1 284 ? -11.595 6.966 4.399 1.00 89.19 284 ASN A CA 1
ATOM 2209 C C . ASN A 1 284 ? -12.582 5.936 3.823 1.00 89.19 284 ASN A C 1
ATOM 2211 O O . ASN A 1 284 ? -13.470 6.294 3.050 1.00 89.19 284 ASN A O 1
ATOM 2215 N N . CYS A 1 285 ? -12.505 4.677 4.268 1.00 89.81 285 CYS A N 1
ATOM 2216 C CA . CYS A 1 285 ? -13.391 3.610 3.802 1.00 89.81 285 CYS A CA 1
ATOM 2217 C C . CYS A 1 285 ? -14.869 3.845 4.146 1.00 89.81 285 CYS A C 1
ATOM 2219 O O . CYS A 1 285 ? -15.739 3.547 3.331 1.00 89.81 285 CYS A O 1
ATOM 2221 N N . VAL A 1 286 ? -15.182 4.351 5.346 1.00 88.88 286 VAL A N 1
ATOM 2222 C CA . VAL A 1 286 ? -16.584 4.537 5.773 1.00 88.88 286 VAL A CA 1
ATOM 2223 C C . VAL A 1 286 ? -17.103 5.961 5.555 1.00 88.88 286 VAL A C 1
ATOM 2225 O O . VAL A 1 286 ? -18.288 6.240 5.782 1.00 88.88 286 VAL A O 1
ATOM 2228 N N . HIS A 1 287 ? -16.249 6.875 5.086 1.00 84.56 287 HIS A N 1
ATOM 2229 C CA . HIS A 1 287 ? -16.664 8.225 4.728 1.00 84.56 287 HIS A CA 1
ATOM 2230 C C . HIS A 1 287 ? -17.756 8.175 3.652 1.00 84.56 287 HIS A C 1
ATOM 2232 O O . HIS A 1 287 ? -17.576 7.555 2.607 1.00 84.56 287 HIS A O 1
ATOM 2238 N N . ARG A 1 288 ? -18.912 8.795 3.938 1.00 81.62 288 ARG A N 1
ATOM 2239 C CA . ARG A 1 288 ? -20.085 8.879 3.042 1.00 81.62 288 ARG A CA 1
ATOM 2240 C C . ARG A 1 288 ? -20.640 7.530 2.538 1.00 81.62 288 ARG A C 1
ATOM 2242 O O . ARG A 1 288 ? -21.473 7.520 1.638 1.00 81.62 288 ARG A O 1
ATOM 2249 N N . ARG A 1 289 ? -20.261 6.395 3.142 1.00 85.06 289 ARG A N 1
ATOM 2250 C CA . ARG A 1 289 ? -20.694 5.045 2.729 1.00 85.06 289 ARG A CA 1
ATOM 2251 C C . ARG A 1 289 ? -21.481 4.344 3.837 1.00 85.06 289 ARG A C 1
ATOM 2253 O O . ARG A 1 289 ? -20.901 3.692 4.700 1.00 85.06 289 ARG A O 1
ATOM 2260 N N . LYS A 1 290 ? -22.819 4.440 3.799 1.00 87.69 290 LYS A N 1
ATOM 2261 C CA . LYS A 1 290 ? -23.712 3.901 4.849 1.00 87.69 290 LYS A CA 1
ATOM 2262 C C . LYS A 1 290 ? -23.493 2.408 5.124 1.00 87.69 290 LYS A C 1
ATOM 2264 O O . LYS A 1 290 ? -23.295 2.032 6.271 1.00 87.69 290 LYS A O 1
ATOM 2269 N N . HIS A 1 291 ? -23.429 1.578 4.084 1.00 88.69 291 HIS A N 1
ATOM 2270 C CA . HIS A 1 291 ? -23.215 0.134 4.243 1.00 88.69 291 HIS A CA 1
ATOM 2271 C C . HIS A 1 291 ? -21.880 -0.193 4.946 1.00 88.69 291 HIS A C 1
ATOM 2273 O O . HIS A 1 291 ? -21.803 -1.132 5.735 1.00 88.69 291 HIS A O 1
ATOM 2279 N N . ALA A 1 292 ? -20.831 0.600 4.704 1.00 87.62 292 ALA A N 1
ATOM 2280 C CA . ALA A 1 292 ? -19.528 0.446 5.344 1.00 87.62 292 ALA A CA 1
ATOM 2281 C C . ALA A 1 292 ? -19.569 0.894 6.818 1.00 87.62 292 ALA A C 1
ATOM 2283 O O . ALA A 1 292 ? -18.989 0.240 7.684 1.00 87.62 292 ALA A O 1
ATOM 2284 N N . GLN A 1 293 ? -20.311 1.966 7.118 1.00 89.75 293 GLN A N 1
ATOM 2285 C CA . GLN A 1 293 ? -20.581 2.413 8.490 1.00 89.75 293 GLN A CA 1
ATOM 2286 C C . GLN A 1 293 ? -21.391 1.374 9.278 1.00 89.75 293 GLN A C 1
ATOM 2288 O O . GLN A 1 293 ? -21.062 1.088 10.427 1.00 89.75 293 GLN A O 1
ATOM 2293 N N . ASP A 1 294 ? -22.409 0.771 8.660 1.00 88.94 294 ASP A N 1
ATOM 2294 C CA . ASP A 1 294 ? -23.195 -0.318 9.251 1.00 88.94 294 ASP A CA 1
ATOM 2295 C C . ASP A 1 294 ? -22.312 -1.534 9.543 1.00 88.94 294 ASP A C 1
ATOM 2297 O O . ASP A 1 294 ? -22.350 -2.084 10.643 1.00 88.94 294 ASP A O 1
ATOM 2301 N N . LYS A 1 295 ? -21.439 -1.905 8.598 1.00 89.00 295 LYS A N 1
ATOM 2302 C CA . LYS A 1 295 ? -20.454 -2.980 8.782 1.00 89.00 295 LYS A CA 1
ATOM 2303 C C . LYS A 1 295 ? -19.540 -2.714 9.981 1.00 89.00 295 LYS A C 1
ATOM 2305 O O . LYS A 1 295 ? -19.322 -3.607 10.798 1.00 89.00 295 LYS A O 1
ATOM 2310 N N . LEU A 1 296 ? -19.048 -1.481 10.113 1.00 89.69 296 LEU A N 1
ATOM 2311 C CA . LEU A 1 296 ? -18.217 -1.046 11.235 1.00 89.69 296 LEU A CA 1
ATOM 2312 C C . LEU A 1 296 ? -18.975 -1.110 12.575 1.00 89.69 296 LEU A C 1
ATOM 2314 O O . LEU A 1 296 ? -18.425 -1.597 13.565 1.00 89.69 296 LEU A O 1
ATOM 2318 N N . ARG A 1 297 ? -20.239 -0.658 12.612 1.00 88.88 297 ARG A N 1
ATOM 2319 C CA . ARG A 1 297 ? -21.113 -0.727 13.799 1.00 88.88 297 ARG A CA 1
ATOM 2320 C C . ARG A 1 297 ? -21.368 -2.170 14.236 1.00 88.88 297 ARG A C 1
ATOM 2322 O O . ARG A 1 297 ? -21.155 -2.494 15.401 1.00 88.88 297 ARG A O 1
ATOM 2329 N N . ASN A 1 298 ? -2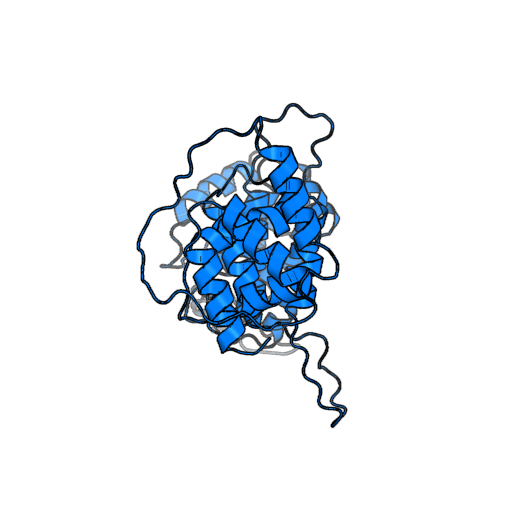1.720 -3.042 13.294 1.00 89.19 298 ASN A N 1
ATOM 2330 C CA . ASN A 1 298 ? -22.044 -4.453 13.541 1.00 89.19 298 ASN A CA 1
ATOM 2331 C C . ASN A 1 298 ? -20.853 -5.295 14.028 1.00 89.19 298 ASN A C 1
ATOM 2333 O O . ASN A 1 298 ? -21.029 -6.444 14.427 1.00 89.19 298 ASN A O 1
ATOM 2337 N N . ARG A 1 299 ? -19.633 -4.755 13.965 1.00 87.56 299 ARG A N 1
ATOM 2338 C CA . ARG A 1 299 ? -18.393 -5.414 14.404 1.00 87.56 299 ARG A CA 1
ATOM 2339 C C . ARG A 1 299 ? -17.808 -4.796 15.673 1.00 87.56 299 ARG A C 1
ATOM 2341 O O . ARG A 1 299 ? -16.627 -4.979 15.943 1.00 87.56 299 ARG A O 1
ATOM 2348 N N . ASN A 1 300 ? -18.591 -4.003 16.409 1.00 83.50 300 ASN A N 1
ATOM 2349 C CA . ASN A 1 300 ? -18.123 -3.230 17.566 1.00 83.50 300 ASN A CA 1
ATOM 2350 C C . ASN A 1 300 ? -16.932 -2.306 17.232 1.00 83.50 300 ASN A C 1
ATOM 2352 O O . ASN A 1 300 ? -16.231 -1.830 18.127 1.00 83.50 300 ASN A O 1
ATOM 2356 N N . GLY A 1 301 ? -16.721 -2.000 15.946 1.00 82.56 301 GLY A N 1
ATOM 2357 C CA . GLY A 1 301 ? -15.568 -1.240 15.479 1.00 82.56 301 GLY A CA 1
ATOM 2358 C C . GLY A 1 301 ? -15.596 0.203 15.966 1.00 82.56 301 GLY A C 1
ATOM 2359 O O . GLY A 1 301 ? -14.547 0.777 16.229 1.00 82.56 301 GLY A O 1
ATOM 2360 N N . VAL A 1 302 ? -16.787 0.769 16.193 1.00 83.56 302 VAL A N 1
ATOM 2361 C CA . VAL A 1 302 ? -16.925 2.091 16.818 1.00 83.56 302 VAL A CA 1
ATOM 2362 C C . VAL A 1 302 ? -16.234 2.106 18.181 1.00 83.56 302 VAL A C 1
ATOM 2364 O O . VAL A 1 302 ? -15.367 2.943 18.398 1.00 83.56 302 VAL A O 1
ATOM 2367 N N . LEU A 1 303 ? -16.535 1.153 19.070 1.00 80.44 303 LEU A N 1
ATOM 2368 C CA . LEU A 1 303 ? -15.915 1.082 20.397 1.00 80.44 303 LEU A CA 1
ATOM 2369 C C . LEU A 1 303 ? -14.387 0.959 20.303 1.00 80.44 303 LEU A C 1
ATOM 2371 O O . LEU A 1 303 ? -13.673 1.689 20.990 1.00 80.44 303 LEU A O 1
ATOM 2375 N N . LEU A 1 304 ? -13.900 0.097 19.407 1.00 82.69 304 LEU A N 1
ATOM 2376 C CA . LEU A 1 304 ? -12.470 -0.104 19.166 1.00 82.69 304 LEU A CA 1
ATOM 2377 C C . LEU A 1 304 ? -11.763 1.190 18.724 1.00 82.69 304 LEU A C 1
ATOM 2379 O O . LEU A 1 304 ? -10.679 1.509 19.213 1.00 82.69 304 LEU A O 1
ATOM 2383 N N . LEU A 1 305 ? -12.385 1.964 17.828 1.00 82.31 305 LEU A N 1
ATOM 2384 C CA . LEU A 1 305 ? -11.863 3.255 17.372 1.00 82.31 305 LEU A CA 1
ATOM 2385 C C . LEU A 1 305 ? -11.882 4.299 18.495 1.00 82.31 305 LEU A C 1
ATOM 2387 O O . LEU A 1 305 ? -10.914 5.040 18.658 1.00 82.31 305 LEU A O 1
ATOM 2391 N N . LEU A 1 306 ? -12.945 4.336 19.309 1.00 75.38 306 LEU A N 1
ATOM 2392 C CA . LEU A 1 306 ? -13.051 5.251 20.452 1.00 75.38 306 LEU A CA 1
ATOM 2393 C C . LEU A 1 306 ? -11.925 5.024 21.469 1.00 75.38 306 LEU A C 1
ATOM 2395 O O . LEU A 1 306 ? -11.416 5.996 22.031 1.00 75.38 306 LEU A O 1
ATOM 2399 N N . GLN A 1 307 ? -11.513 3.769 21.673 1.00 75.50 307 GLN A N 1
ATOM 2400 C CA . GLN A 1 307 ? -10.387 3.409 22.540 1.00 75.50 307 GL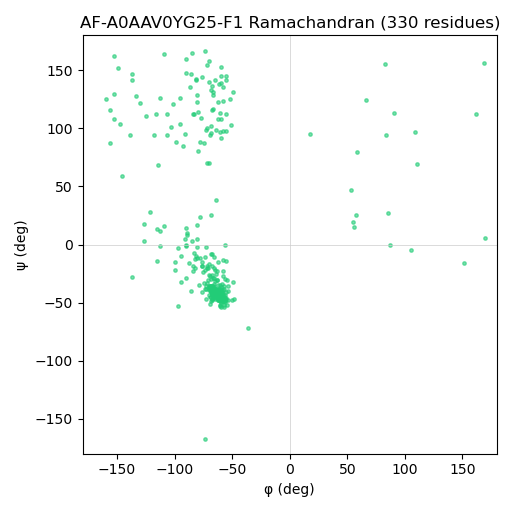N A CA 1
ATOM 2401 C C . GLN A 1 307 ? -9.047 3.966 22.033 1.00 75.50 307 GLN A C 1
ATOM 2403 O O . GLN A 1 307 ? -8.156 4.227 22.839 1.00 75.50 307 GLN A O 1
ATOM 2408 N N . GLN A 1 308 ? -8.910 4.229 20.729 1.00 70.69 308 GLN A N 1
ATOM 2409 C CA . GLN A 1 308 ? -7.708 4.858 20.169 1.00 70.69 308 GLN A CA 1
ATOM 2410 C C . GLN A 1 308 ? -7.686 6.386 20.348 1.00 70.69 308 GLN A C 1
ATOM 2412 O O . GLN A 1 308 ? -6.652 7.014 20.136 1.00 70.69 308 GLN A O 1
ATOM 2417 N N . CYS A 1 309 ? -8.800 7.012 20.753 1.00 61.69 309 CYS A N 1
ATOM 2418 C CA . CYS A 1 309 ? -8.888 8.465 20.948 1.00 61.69 309 CYS A CA 1
ATOM 2419 C C . CYS A 1 309 ? -8.316 8.952 22.300 1.00 61.69 309 CYS A C 1
ATOM 2421 O O . CYS A 1 309 ? -8.323 10.158 22.572 1.00 61.69 309 CYS A O 1
ATOM 2423 N N . VAL A 1 310 ? -7.852 8.051 23.172 1.00 55.47 310 VAL A N 1
ATOM 2424 C CA . VAL A 1 310 ? -7.324 8.407 24.498 1.00 55.47 310 VAL A CA 1
ATOM 2425 C C . VAL A 1 310 ? -5.850 8.818 24.380 1.00 55.47 310 VAL A C 1
ATOM 2427 O O . VAL A 1 310 ? -5.005 7.991 24.071 1.00 55.47 310 VAL A O 1
ATOM 2430 N N . THR A 1 311 ? -5.602 10.114 24.624 1.00 49.09 311 THR A N 1
ATOM 2431 C CA . THR A 1 311 ? -4.320 10.845 24.804 1.00 49.09 311 THR A CA 1
ATOM 2432 C C . THR A 1 311 ? -3.069 10.127 24.286 1.00 49.09 311 THR A C 1
ATOM 2434 O O . THR A 1 311 ? -2.432 9.359 25.000 1.00 49.09 311 THR A O 1
ATOM 2437 N N . ASP A 1 312 ? -2.676 10.451 23.062 1.00 50.28 312 ASP A N 1
ATOM 2438 C CA . ASP A 1 312 ? -1.278 10.382 22.649 1.00 50.28 312 ASP A CA 1
ATOM 2439 C C . ASP A 1 312 ? -0.833 11.831 22.399 1.00 50.28 312 ASP A C 1
ATOM 2441 O O . ASP A 1 312 ? -1.529 12.570 21.696 1.00 50.28 312 ASP A O 1
ATOM 2445 N N . GLU A 1 313 ? 0.260 12.250 23.038 1.00 47.53 313 GLU A N 1
ATOM 2446 C CA . GLU A 1 313 ? 0.877 13.573 22.843 1.00 47.53 313 GLU A CA 1
ATOM 2447 C C . GLU A 1 313 ? 1.387 13.727 21.396 1.00 47.53 313 GLU A C 1
ATOM 2449 O O . GLU A 1 313 ? 1.457 14.835 20.872 1.00 47.53 313 GLU A O 1
ATOM 2454 N N . ASP A 1 314 ? 1.645 12.607 20.707 1.00 50.91 314 ASP A N 1
ATOM 2455 C CA . ASP A 1 314 ? 2.047 12.546 19.299 1.00 50.91 314 ASP A CA 1
ATOM 2456 C C . ASP A 1 314 ? 0.859 12.454 18.311 1.00 50.91 314 ASP A C 1
ATOM 2458 O O . ASP A 1 314 ? 1.059 12.246 17.110 1.00 50.91 314 ASP A O 1
ATOM 2462 N N . ASN A 1 315 ? -0.390 12.603 18.777 1.00 49.91 315 ASN A N 1
ATOM 2463 C CA . ASN A 1 315 ? -1.587 12.530 17.931 1.00 49.91 315 ASN A CA 1
ATOM 2464 C C . ASN A 1 315 ? -2.216 13.921 17.691 1.00 49.91 315 ASN A C 1
ATOM 2466 O O . ASN A 1 315 ? -3.074 14.356 18.469 1.00 49.91 315 ASN A O 1
ATOM 2470 N N . PRO A 1 316 ? -1.874 14.614 16.583 1.00 50.69 316 PRO A N 1
ATOM 2471 C CA . PRO A 1 316 ? -2.414 15.941 16.276 1.00 50.69 316 PRO A CA 1
ATOM 2472 C C . PRO A 1 316 ? -3.915 15.940 15.922 1.00 50.69 316 PRO A C 1
ATOM 2474 O O . PRO A 1 316 ? -4.528 17.002 15.840 1.00 50.69 316 PRO A O 1
ATOM 2477 N N . PHE A 1 317 ? -4.551 14.773 15.766 1.00 50.09 317 PHE A N 1
ATOM 2478 C CA . PHE A 1 317 ? -5.902 14.655 15.206 1.00 50.09 317 PHE A CA 1
ATOM 2479 C C . PHE A 1 317 ? -7.040 14.701 16.236 1.00 50.09 317 PHE A C 1
ATOM 2481 O O . PHE A 1 317 ? -8.204 14.552 15.869 1.00 50.09 317 PHE A O 1
ATOM 2488 N N . ARG A 1 318 ? -6.763 14.937 17.529 1.00 46.78 318 ARG A N 1
ATOM 2489 C CA . ARG A 1 318 ? -7.778 14.928 18.612 1.00 46.78 318 ARG A CA 1
ATOM 2490 C C . ARG A 1 318 ? -9.035 15.765 18.324 1.00 46.78 318 ARG A C 1
ATOM 2492 O O . ARG A 1 318 ? -10.117 15.390 18.768 1.00 46.78 318 ARG A O 1
ATOM 2499 N N . ARG A 1 319 ? -8.911 16.867 17.574 1.00 46.12 319 ARG A N 1
ATOM 2500 C CA . ARG A 1 319 ? -10.044 17.726 17.177 1.00 46.12 319 ARG A CA 1
ATOM 2501 C C . ARG A 1 319 ? -10.860 17.169 16.006 1.00 46.12 319 ARG A C 1
ATOM 2503 O O . ARG A 1 319 ? -12.080 17.308 16.006 1.00 46.12 319 ARG A O 1
ATOM 2510 N N . GLU A 1 320 ? -10.228 16.495 15.052 1.00 48.09 320 GLU A N 1
ATOM 2511 C CA . GLU A 1 320 ? -10.903 15.949 13.867 1.00 48.09 320 GLU A CA 1
ATOM 2512 C C . GLU A 1 320 ? -11.735 14.700 14.208 1.00 48.09 320 GLU A C 1
ATOM 2514 O O . GLU A 1 320 ? -12.843 14.529 13.697 1.00 48.09 320 GLU A O 1
ATOM 2519 N N . TRP A 1 321 ? -11.283 13.893 15.178 1.00 54.97 321 TRP A N 1
ATOM 2520 C CA . TRP A 1 321 ? -12.019 12.724 15.687 1.00 54.97 321 TRP A CA 1
ATOM 2521 C C . TRP A 1 321 ? -13.335 13.080 16.394 1.00 54.97 321 TRP A C 1
ATOM 2523 O O . TRP A 1 321 ? -14.297 12.312 16.322 1.00 54.97 321 TRP A O 1
ATOM 2533 N N . GLY A 1 322 ? -13.414 14.243 17.053 1.00 50.59 322 GLY A N 1
ATOM 2534 C CA . GLY A 1 322 ? -14.656 14.732 17.666 1.00 50.59 322 GLY A CA 1
ATOM 2535 C C . GLY A 1 322 ? -15.746 15.018 16.628 1.00 50.59 322 GLY A C 1
ATOM 2536 O O . GLY A 1 322 ? -16.904 14.656 16.825 1.00 50.59 322 GLY A O 1
ATOM 2537 N N . ILE A 1 323 ? -15.354 15.575 15.479 1.00 51.12 323 ILE A N 1
ATOM 2538 C CA . ILE A 1 323 ? -16.245 15.845 14.340 1.00 51.12 323 ILE A CA 1
ATOM 2539 C C . ILE A 1 323 ? -16.680 14.531 13.672 1.00 51.12 323 ILE A C 1
ATOM 2541 O O . ILE A 1 323 ? -17.821 14.391 13.230 1.00 51.12 323 ILE A O 1
ATOM 2545 N N . TRP A 1 324 ? -15.782 13.547 13.630 1.00 55.16 324 TRP A N 1
ATOM 2546 C CA . TRP A 1 324 ? -16.057 12.221 13.085 1.00 55.16 324 TRP A CA 1
ATOM 2547 C C . TRP A 1 324 ? -17.059 11.416 13.925 1.00 55.16 324 TRP A C 1
ATOM 2549 O O . TRP A 1 324 ? -17.953 10.780 13.366 1.00 55.16 324 TRP A O 1
ATOM 2559 N N . ARG A 1 325 ? -16.971 11.502 15.264 1.00 49.97 325 ARG A N 1
ATOM 2560 C CA . ARG A 1 325 ? -17.961 10.911 16.184 1.00 49.97 325 ARG A CA 1
ATOM 2561 C C . ARG A 1 325 ? -19.368 11.442 15.929 1.00 49.97 325 ARG A C 1
ATOM 2563 O O . ARG A 1 325 ? -20.285 10.638 15.844 1.00 49.97 325 ARG A O 1
ATOM 2570 N N . ALA A 1 326 ? -19.529 12.757 15.775 1.00 49.72 326 ALA A N 1
ATOM 2571 C CA . ALA A 1 326 ? -20.840 13.351 15.513 1.00 49.72 326 ALA A CA 1
ATOM 2572 C C . ALA A 1 326 ? -21.453 12.790 14.217 1.00 49.72 326 ALA A C 1
ATOM 2574 O O . ALA A 1 326 ? -22.567 12.286 14.224 1.00 49.72 326 ALA A O 1
ATOM 2575 N N . LYS A 1 327 ? -20.676 12.731 13.127 1.00 51.72 327 LYS A N 1
ATOM 2576 C CA . LYS A 1 327 ? -21.168 12.263 11.816 1.00 51.72 327 LYS A CA 1
ATOM 2577 C C . LYS A 1 327 ? -21.473 10.762 11.727 1.00 51.72 327 LYS A C 1
ATOM 2579 O O . LYS A 1 327 ? -22.273 10.370 10.884 1.00 51.72 327 LYS A O 1
ATOM 2584 N N . LEU A 1 328 ? -20.829 9.918 12.536 1.00 51.03 328 LEU A N 1
ATOM 2585 C CA . LEU A 1 328 ? -21.112 8.474 12.578 1.00 51.03 328 LEU A CA 1
ATOM 2586 C C . LEU A 1 328 ? -22.301 8.113 13.478 1.00 51.03 328 LEU A C 1
ATOM 2588 O O . LEU A 1 328 ? -22.879 7.037 13.304 1.00 51.03 328 LEU A O 1
ATOM 2592 N N . VAL A 1 329 ? -22.631 8.983 14.438 1.00 48.44 329 VAL A N 1
ATOM 2593 C CA . VAL A 1 329 ? -23.720 8.796 15.406 1.00 48.44 329 VAL A CA 1
ATOM 2594 C C . VAL A 1 329 ? -25.020 9.473 14.932 1.00 48.44 329 VAL A C 1
ATOM 2596 O O . VAL A 1 329 ? -26.078 8.892 15.134 1.00 48.44 329 VAL A O 1
ATOM 2599 N N . ASP A 1 330 ? -24.961 10.598 14.207 1.00 39.53 330 ASP A N 1
ATOM 2600 C CA . ASP A 1 330 ? -26.133 11.391 13.756 1.00 39.53 330 ASP A CA 1
ATOM 2601 C C . ASP A 1 330 ? -26.905 10.842 12.528 1.00 39.53 330 ASP A C 1
ATOM 2603 O O . ASP A 1 330 ? -27.575 11.592 11.822 1.00 39.53 330 ASP A O 1
ATOM 2607 N N . VAL A 1 331 ? -26.843 9.541 12.228 1.00 39.66 331 VAL A N 1
ATOM 2608 C CA . VAL A 1 331 ? -27.668 8.936 11.146 1.00 39.66 331 VAL A CA 1
ATOM 2609 C C . VAL A 1 331 ? -28.571 7.814 11.672 1.00 39.66 331 VAL A C 1
ATOM 2611 O O . VAL A 1 331 ? -28.884 6.866 10.949 1.00 39.66 331 VAL A O 1
ATOM 2614 N N . SER A 1 332 ? -28.953 7.901 12.947 1.00 34.59 332 SER A N 1
ATOM 2615 C CA . SER A 1 332 ? -30.031 7.102 13.543 1.00 34.59 332 SER A CA 1
ATOM 2616 C C . SER A 1 332 ? -31.400 7.569 13.074 1.00 34.59 332 SER A C 1
ATOM 2618 O O . SER A 1 332 ? -31.656 8.787 13.219 1.00 34.59 332 SER A O 1
#

Sequence (332 aa):
MNDNDALKLVFDVSNSNTLQNSLQILIHISNSDSLHLSPYFTHKPIFVFQASQKPVLAGKQHQRAIWELCSDRGWPVVAELVRTVSSPSFGEDWIKLLLSRICFEESHLPLLFSKLRFKDIHEGEESESKDDQFSSEQAFLLRTLSEILNERIGDVTVSKDVVLFVYGIFKKSTGVLEHAVRGKSGLPSGITAVDVLGYSLIILRDICAHDSVGCNAENATDVVNVLLSYGLIELLLIVLGDLEPLAIIRKGTKQSENQDGASCSLKPCPYKGFKRDIVALIGNCVHRRKHAQDKLRNRNGVLLLLQQCVTDEDNPFRREWGIWRAKLVDVS

Mean predicted aligned error: 13.42 Å

Organism: Vicia faba (NCBI:txid3906)

Solvent-accessible surface area (backbone atoms only — not comparable to full-atom values): 20035 Å² total; per-residue (Å²): 127,56,72,69,52,50,54,46,50,50,52,58,40,70,68,33,97,40,73,67,54,26,42,51,54,54,39,54,57,40,69,40,94,61,86,70,76,75,95,76,84,94,72,93,79,88,86,80,85,79,93,74,79,86,84,80,83,59,58,69,62,53,51,51,42,52,51,53,35,68,30,90,61,12,45,64,54,55,40,48,51,50,50,60,47,59,37,94,90,43,86,63,75,66,57,50,57,55,47,43,44,45,30,31,71,67,49,39,38,68,60,54,52,58,62,39,46,80,84,82,87,66,96,74,78,97,61,99,72,80,90,76,76,70,31,65,46,42,25,45,50,36,45,50,52,31,49,36,63,74,70,51,64,59,94,75,58,76,44,67,66,46,54,52,49,40,50,50,50,28,64,62,32,54,64,52,47,82,74,36,56,70,33,87,42,40,87,80,60,87,42,46,56,58,30,39,28,50,26,29,47,48,38,53,25,55,59,37,56,60,70,77,82,79,69,93,49,103,73,68,74,59,58,54,60,53,42,53,74,74,40,48,63,59,53,50,49,50,58,59,66,45,37,53,78,61,77,75,60,62,77,75,62,83,80,72,91,79,85,87,83,79,84,76,76,57,25,45,53,60,29,52,56,49,68,58,52,53,54,49,28,55,45,34,55,33,57,96,30,66,72,48,42,50,54,36,54,78,62,52,40,57,62,60,54,56,65,68,69,60,86,54,98,87,49,90,52,70,69,59,53,56,58,49,52,50,68,73,59,74,77,119

pLDDT: mean 71.86, std 20.75, range [29.39, 98.25]

Nearest PDB structures (foldseek):
  6tyl-assembly1_A  TM=4.223E-01  e=1.910E-01  Rattus norvegicus
  1v18-assembly1_A  TM=2.985E-01  e=1.049E-01  Mus musculus
  3zkv-assembly1_A  TM=3.892E-01  e=2.365E-01  Drosophila melanogaster
  7ors-assembly1_A-2  TM=1.998E-01  e=8.589E+00  Homo sapiens

Secondary structure (DSSP, 8-state):
--HHHHHHHHHHHHT-SSHHHHHHHHHHHHH-SS--------------------SSSSHHHHHHHHHHHTSTTTHHHHHHHHHHHHSTT---HHHHHHHHIIIIIS--HHHHHHHTS----------TTGGGPPPHHHHHHHHHHHHHHHHT-SSPPPPHHHHHHHHHHHHHHGGGGGG-----S-SS-S-HHHHHHHHHHHHHHHHHH---TT---TT---HHHHHHHTTHHHHHHHHHHTBPPPTTGGGT-TT-----S----PBPPSSTTHHHHHHHHHHHHHTT-HHHHHHHHTTTHHHHHHHTTS--TT-TTHHHHHHHHHHHHTT-

Radius of gyration: 23.07 Å; Cα contacts (8 Å, |Δi|>4): 311; chains: 1; bounding box: 62×49×71 Å

InterPro domains:
  IPR019156 Ataxin-10 domain [PF09759] (274-325)
  IPR051374 Ataxin-10 and Copper transport protein 86 families [PTHR13255] (61-324)

Foldseek 3Di:
DDPVLLVVLLVQLQPDQDPLSSLVSLLVCLPDPDSDPDDDDPDDDDDDHPPDDDDDPCVPSVVVSLVSLVPPSNLVSLLSNLVSCLDPVHDDCVNLVNLLCCCQVVVCVVVSQVSNPDDDDDPDDDDPDPPQDHDSSSLSSLVSLLVCLVVVVDVGHGDLSSLVVLVVQLLSLLVCQVVADAQPAAPVRPDSSLSSNRSSLSNLLSLLQPDPPPDPDPPPPPSLVVCVVVPVVVSLLVSLVLADQDPVVVVVPPPDPDDDDDDSPRTHDNHPCNNVSSLSSLVSSCVVPVVSLVVCVVVCVVVSSVSVLPDDPPDPCNPVVVVVVCVSPPPD